Protein AF-A0A370QEM6-F1 (afdb_monomer)

Structure (mmCIF, N/CA/C/O backbone):
data_AF-A0A370QEM6-F1
#
_entry.id   AF-A0A370QEM6-F1
#
loop_
_atom_site.group_PDB
_atom_site.id
_atom_site.type_symbol
_atom_site.label_atom_id
_atom_site.label_alt_id
_atom_site.label_comp_id
_atom_site.label_asym_id
_atom_site.label_entity_id
_atom_site.label_seq_id
_atom_site.pdbx_PDB_ins_code
_atom_site.Cartn_x
_atom_site.Cartn_y
_atom_site.Cartn_z
_atom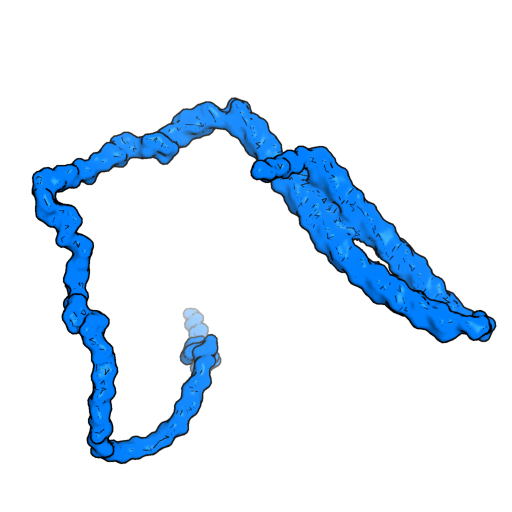_site.occupancy
_atom_site.B_iso_or_equiv
_atom_site.auth_seq_id
_atom_site.auth_comp_id
_atom_site.auth_asym_id
_atom_site.auth_atom_id
_atom_site.pdbx_PDB_model_num
ATOM 1 N N . MET A 1 1 ? 5.177 18.229 -15.744 1.00 33.09 1 MET A N 1
ATOM 2 C CA . MET A 1 1 ? 6.467 17.536 -15.571 1.00 33.09 1 MET A CA 1
ATOM 3 C C . MET A 1 1 ? 6.195 16.357 -14.658 1.00 33.09 1 MET A C 1
ATOM 5 O O . MET A 1 1 ? 5.841 16.593 -13.512 1.00 33.09 1 MET A O 1
ATOM 9 N N . SER A 1 2 ? 6.198 15.132 -15.191 1.00 48.06 2 SER A N 1
ATOM 10 C CA . SER A 1 2 ? 6.064 13.930 -14.361 1.00 48.06 2 SER A CA 1
ATOM 11 C C . SER A 1 2 ? 7.375 13.784 -13.601 1.00 48.06 2 SER A C 1
ATOM 13 O O . SER A 1 2 ? 8.426 13.720 -14.234 1.00 48.06 2 SER A O 1
ATOM 15 N N . VAL A 1 3 ? 7.341 13.846 -12.274 1.00 55.69 3 VAL A N 1
ATOM 16 C CA . VAL A 1 3 ? 8.526 13.551 -11.466 1.00 55.69 3 VAL A CA 1
ATOM 17 C C . VAL A 1 3 ? 8.754 12.050 -11.613 1.00 55.69 3 VAL A C 1
ATOM 19 O O . VAL A 1 3 ? 7.974 11.266 -11.075 1.00 55.69 3 VAL A O 1
ATOM 22 N N . MET A 1 4 ? 9.746 11.647 -12.411 1.00 64.19 4 MET A N 1
ATOM 23 C CA . MET A 1 4 ? 10.173 10.248 -12.458 1.00 64.19 4 MET A CA 1
ATOM 24 C C . MET A 1 4 ? 10.714 9.909 -11.074 1.00 64.19 4 MET A C 1
ATOM 26 O O . MET A 1 4 ? 11.704 10.479 -10.618 1.00 64.19 4 MET A O 1
ATOM 30 N N . THR A 1 5 ? 9.988 9.051 -10.369 1.00 81.25 5 THR A N 1
ATOM 31 C CA . THR A 1 5 ? 10.381 8.553 -9.056 1.00 81.25 5 THR A CA 1
ATOM 32 C C . THR A 1 5 ? 11.533 7.589 -9.273 1.00 81.25 5 THR A C 1
ATOM 34 O O . THR A 1 5 ? 11.423 6.660 -10.070 1.00 81.25 5 THR A O 1
ATOM 37 N N . SER A 1 6 ? 12.655 7.808 -8.587 1.00 91.50 6 SER A N 1
ATOM 38 C CA . SER A 1 6 ? 13.773 6.870 -8.697 1.00 91.50 6 SER A CA 1
ATOM 39 C C . SER A 1 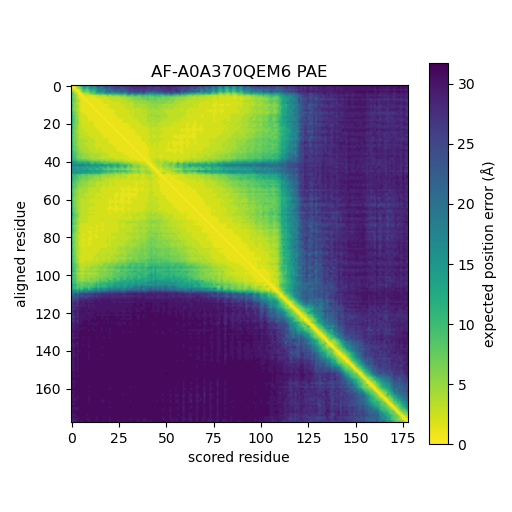6 ? 13.374 5.498 -8.128 1.00 91.50 6 SER A C 1
ATOM 41 O O . SER A 1 6 ? 12.585 5.444 -7.175 1.00 91.50 6 SER A O 1
ATOM 43 N N . PRO A 1 7 ? 13.945 4.384 -8.623 1.00 95.12 7 PRO A N 1
ATOM 44 C CA . PRO A 1 7 ? 13.673 3.056 -8.070 1.00 95.12 7 PRO A CA 1
ATOM 45 C C . PRO A 1 7 ? 13.912 2.966 -6.554 1.00 95.12 7 PRO A C 1
ATOM 47 O O . PRO A 1 7 ? 13.167 2.300 -5.836 1.00 95.12 7 PRO A O 1
ATOM 50 N N . ALA A 1 8 ? 14.931 3.672 -6.050 1.00 94.94 8 ALA A N 1
ATOM 51 C CA . ALA A 1 8 ? 15.256 3.718 -4.627 1.00 94.94 8 ALA A CA 1
ATOM 52 C C . ALA A 1 8 ? 14.179 4.442 -3.804 1.00 94.94 8 ALA A C 1
ATOM 54 O O . ALA A 1 8 ? 13.792 3.966 -2.737 1.00 94.94 8 ALA A O 1
ATOM 55 N N . GLU A 1 9 ? 13.668 5.565 -4.308 1.00 94.44 9 GLU A N 1
ATOM 56 C CA . GLU A 1 9 ? 12.595 6.316 -3.655 1.00 94.44 9 GLU A CA 1
ATOM 57 C C . GLU A 1 9 ? 11.285 5.520 -3.646 1.00 94.44 9 GLU A C 1
ATOM 59 O O . GLU A 1 9 ? 10.642 5.402 -2.602 1.00 94.44 9 GLU A O 1
ATOM 64 N N . ALA A 1 10 ? 10.927 4.899 -4.775 1.00 94.88 10 ALA A N 1
ATOM 65 C CA . ALA A 1 10 ? 9.754 4.033 -4.867 1.00 94.88 10 ALA A CA 1
ATOM 66 C C . ALA A 1 10 ? 9.844 2.851 -3.883 1.00 94.88 10 ALA A C 1
ATOM 68 O O . ALA A 1 10 ? 8.855 2.486 -3.242 1.00 94.88 10 ALA A O 1
ATOM 69 N N . LEU A 1 11 ? 11.038 2.267 -3.719 1.00 96.44 11 LEU A N 1
ATOM 70 C CA . LEU A 1 11 ? 11.262 1.164 -2.784 1.00 96.44 11 LEU A CA 1
ATOM 71 C C . LEU A 1 11 ? 11.063 1.596 -1.329 1.00 96.44 11 LEU A C 1
ATOM 73 O O . LEU A 1 11 ? 10.494 0.842 -0.537 1.00 96.44 11 LEU A O 1
ATOM 77 N N . GLU A 1 12 ? 11.510 2.797 -0.972 1.00 96.31 12 GLU A N 1
ATOM 78 C CA . GLU A 1 12 ? 11.333 3.331 0.377 1.00 96.31 12 GLU A CA 1
ATOM 79 C C . GLU A 1 12 ? 9.859 3.638 0.676 1.00 96.31 12 GLU A C 1
ATOM 81 O O . GLU A 1 12 ? 9.340 3.277 1.737 1.00 96.31 12 GLU A O 1
ATOM 86 N N . GLN A 1 13 ? 9.136 4.196 -0.299 1.00 94.38 13 GLN A N 1
ATOM 87 C CA . GLN A 1 13 ? 7.687 4.383 -0.199 1.00 94.38 13 GLN A CA 1
ATOM 88 C C . GLN A 1 13 ? 6.965 3.045 0.020 1.00 94.38 13 GLN A C 1
ATOM 90 O O . GLN A 1 13 ? 6.152 2.926 0.936 1.00 94.38 13 GLN A O 1
ATOM 95 N N . TYR A 1 14 ? 7.321 2.001 -0.732 1.00 96.50 14 TYR A N 1
ATOM 96 C CA . TYR A 1 14 ? 6.750 0.667 -0.538 1.00 96.50 14 TYR A CA 1
ATOM 97 C C . TYR A 1 14 ? 7.042 0.080 0.851 1.00 96.50 14 TYR A C 1
ATOM 99 O O . TYR A 1 14 ? 6.154 -0.498 1.489 1.00 96.50 14 TYR A O 1
ATOM 107 N N . ARG A 1 15 ? 8.274 0.234 1.349 1.00 96.44 15 ARG A N 1
ATOM 108 C CA . ARG A 1 15 ? 8.662 -0.241 2.687 1.00 96.44 15 ARG A CA 1
ATOM 109 C C . ARG A 1 15 ? 7.871 0.462 3.782 1.00 96.44 15 ARG A C 1
ATOM 111 O O . ARG A 1 15 ? 7.329 -0.217 4.651 1.00 96.44 15 ARG A O 1
ATOM 118 N N . SER A 1 16 ? 7.757 1.787 3.715 1.00 96.12 16 SER A N 1
ATOM 119 C CA . SER A 1 16 ? 6.999 2.567 4.698 1.00 96.12 16 SER A CA 1
ATOM 120 C C . SER A 1 16 ? 5.505 2.212 4.698 1.00 96.12 16 SER A C 1
ATOM 122 O O . SER A 1 16 ? 4.943 1.940 5.760 1.00 96.12 16 SER A O 1
ATOM 124 N N . ALA A 1 17 ? 4.873 2.096 3.524 1.00 95.56 17 ALA A N 1
ATOM 125 C CA . ALA A 1 17 ? 3.476 1.670 3.401 1.00 95.56 17 ALA A CA 1
ATOM 126 C C . ALA A 1 17 ? 3.254 0.253 3.962 1.00 95.56 17 ALA A C 1
ATOM 128 O O . ALA A 1 17 ? 2.296 0.003 4.701 1.00 95.56 17 ALA A O 1
ATOM 129 N N . SER A 1 18 ? 4.175 -0.670 3.668 1.00 95.25 18 SER A N 1
ATOM 130 C CA . SER A 1 18 ? 4.138 -2.042 4.188 1.00 95.25 18 SER A CA 1
ATOM 131 C C . SER A 1 18 ? 4.296 -2.093 5.708 1.00 95.25 18 SER A C 1
ATOM 133 O O . SER A 1 18 ? 3.601 -2.866 6.370 1.00 95.25 18 SER A O 1
ATOM 135 N N . GLN A 1 19 ? 5.179 -1.264 6.267 1.00 96.69 19 GLN A N 1
ATOM 136 C CA . GLN A 1 19 ? 5.399 -1.169 7.707 1.00 96.69 19 GLN A CA 1
ATOM 137 C C . GLN A 1 19 ? 4.149 -0.641 8.421 1.00 96.69 19 GLN A C 1
ATOM 139 O O . GLN A 1 19 ? 3.655 -1.287 9.344 1.00 96.69 19 GLN A O 1
ATOM 144 N N . ASN A 1 20 ? 3.562 0.449 7.920 1.00 96.19 20 ASN A N 1
ATOM 145 C CA . ASN A 1 20 ? 2.324 1.017 8.460 1.00 96.19 20 ASN A CA 1
ATOM 146 C C . ASN A 1 20 ? 1.187 -0.016 8.489 1.00 96.19 20 ASN A C 1
ATOM 148 O O . ASN A 1 20 ? 0.479 -0.154 9.486 1.00 96.19 20 ASN A O 1
ATOM 152 N N . TRP A 1 21 ? 1.030 -0.792 7.413 1.00 97.38 21 TRP A N 1
ATOM 153 C CA . TRP A 1 21 ? 0.030 -1.856 7.346 1.00 97.38 21 TRP A CA 1
ATOM 154 C C . TRP A 1 21 ? 0.248 -2.953 8.401 1.00 97.38 21 TRP A C 1
ATOM 156 O O . TRP A 1 21 ? -0.712 -3.427 9.017 1.00 97.38 21 TRP A O 1
ATOM 166 N N . GLN A 1 22 ? 1.502 -3.356 8.635 1.00 97.06 22 GLN A N 1
ATOM 167 C CA . GLN A 1 22 ? 1.834 -4.318 9.688 1.00 97.06 22 GLN A CA 1
ATOM 168 C C . GLN A 1 22 ? 1.543 -3.756 11.080 1.00 97.06 22 GLN A C 1
ATOM 170 O O . GLN A 1 22 ? 1.011 -4.474 11.928 1.00 97.06 22 GLN A O 1
ATOM 175 N N . ASP A 1 23 ? 1.855 -2.487 11.315 1.00 97.56 23 ASP A N 1
ATOM 176 C CA . ASP A 1 23 ? 1.663 -1.861 12.618 1.00 97.56 23 ASP A CA 1
ATOM 177 C C . ASP A 1 23 ? 0.178 -1.703 12.953 1.00 97.56 23 ASP A C 1
ATOM 179 O O . ASP A 1 23 ? -0.234 -2.083 14.050 1.00 97.56 23 ASP A O 1
ATOM 183 N N . PHE A 1 24 ? -0.669 -1.328 11.988 1.00 98.31 24 PHE A N 1
ATOM 184 C CA . PHE A 1 24 ? -2.121 -1.334 12.195 1.00 98.31 24 PHE A CA 1
ATOM 185 C C . PHE A 1 24 ? -2.684 -2.735 12.460 1.00 98.31 24 PHE A C 1
ATOM 187 O O . PHE A 1 24 ? -3.616 -2.891 13.253 1.00 98.31 24 PHE A O 1
ATOM 194 N N . ARG A 1 25 ? -2.122 -3.786 11.845 1.00 98.00 25 ARG A N 1
ATOM 195 C CA . ARG A 1 25 ? -2.521 -5.171 12.151 1.00 98.00 25 ARG A CA 1
ATOM 196 C C . ARG A 1 25 ? -2.180 -5.563 13.584 1.00 98.00 25 ARG A C 1
ATOM 198 O O . ARG A 1 25 ? -3.045 -6.128 14.256 1.00 98.00 25 ARG A O 1
ATOM 205 N N . LYS A 1 26 ? -0.970 -5.239 14.049 1.00 98.31 26 LYS A N 1
ATOM 206 C CA . LYS A 1 26 ? -0.547 -5.478 15.437 1.00 98.31 26 LYS A CA 1
ATOM 207 C C . LYS A 1 26 ? -1.425 -4.705 16.416 1.00 98.31 26 LYS A C 1
ATOM 209 O O . LYS A 1 26 ? -1.873 -5.266 17.414 1.00 98.31 26 LYS A O 1
ATOM 214 N N . GLU A 1 27 ? -1.717 -3.440 16.115 1.00 98.25 27 GLU A N 1
ATOM 215 C CA . GLU A 1 27 ? -2.589 -2.621 16.953 1.00 98.25 27 GLU A CA 1
ATOM 216 C C . GLU A 1 27 ? -3.991 -3.232 17.042 1.00 98.25 27 GLU A C 1
ATOM 218 O O . GLU A 1 27 ? -4.503 -3.431 18.139 1.00 98.25 27 GLU A O 1
ATOM 223 N N . ARG A 1 28 ? -4.575 -3.650 15.911 1.00 98.50 28 ARG A N 1
ATOM 224 C CA . ARG A 1 28 ? -5.883 -4.321 15.886 1.00 98.50 28 ARG A CA 1
ATOM 225 C C . ARG A 1 28 ? -5.900 -5.588 16.735 1.00 98.50 28 ARG A C 1
ATOM 227 O O . ARG A 1 28 ? -6.888 -5.849 17.417 1.00 98.50 28 ARG A O 1
ATOM 234 N N . GLU A 1 29 ? -4.846 -6.396 16.682 1.00 98.19 29 GLU A N 1
ATOM 235 C CA . GLU A 1 29 ? -4.732 -7.603 17.508 1.00 98.19 29 GLU A CA 1
ATOM 236 C C . GLU A 1 29 ? -4.676 -7.264 19.000 1.00 98.19 29 GLU A C 1
ATOM 238 O O . GLU A 1 29 ? -5.400 -7.881 19.784 1.00 98.19 29 GLU A O 1
ATOM 243 N N . SER A 1 30 ? -3.914 -6.233 19.373 1.00 98.31 30 SER A N 1
ATOM 244 C CA . SER A 1 30 ? -3.845 -5.714 20.743 1.00 98.31 30 SER A CA 1
ATOM 245 C C . SER A 1 30 ? -5.198 -5.177 21.227 1.00 98.31 30 SER A C 1
ATOM 247 O O . SER A 1 30 ? -5.706 -5.628 22.252 1.00 98.31 30 SER A O 1
ATOM 249 N N . THR A 1 31 ? -5.856 -4.297 20.463 1.00 98.31 31 THR A N 1
ATOM 250 C CA . THR A 1 31 ? -7.187 -3.757 20.799 1.00 98.31 31 THR A CA 1
ATOM 251 C C . THR A 1 31 ? -8.234 -4.868 20.904 1.00 98.31 31 THR A C 1
ATOM 253 O O . THR A 1 31 ? -9.095 -4.847 21.783 1.00 98.31 31 THR A O 1
ATOM 256 N N . ARG A 1 32 ? -8.156 -5.890 20.042 1.00 98.19 32 ARG A N 1
ATOM 257 C CA . ARG A 1 32 ? -9.064 -7.042 20.092 1.00 98.19 32 ARG A CA 1
ATOM 258 C C . ARG A 1 32 ? -8.824 -7.910 21.325 1.00 98.19 32 ARG A C 1
ATOM 260 O O . ARG A 1 32 ? -9.793 -8.442 21.866 1.00 98.19 32 ARG A O 1
ATOM 267 N N . ALA A 1 33 ? -7.572 -8.077 21.748 1.00 98.12 33 ALA A N 1
ATOM 268 C CA . ALA A 1 33 ? -7.240 -8.755 22.997 1.00 98.12 33 ALA A CA 1
ATOM 269 C C . ALA A 1 33 ? -7.785 -7.968 24.198 1.00 98.12 33 ALA A C 1
ATOM 271 O O . ALA A 1 33 ? -8.536 -8.532 24.983 1.00 98.12 33 ALA A O 1
ATOM 272 N N . GLN A 1 34 ? -7.555 -6.653 24.248 1.00 96.94 34 GLN A N 1
ATOM 273 C CA . GLN A 1 34 ? -8.086 -5.777 25.302 1.00 96.94 34 GLN A CA 1
ATOM 274 C C . GLN A 1 34 ? -9.612 -5.855 25.414 1.00 96.94 34 GLN A C 1
ATOM 276 O O . GLN A 1 34 ? -10.146 -5.996 26.511 1.00 96.94 34 GLN A O 1
ATOM 281 N N . LEU A 1 35 ? -10.327 -5.818 24.284 1.00 97.25 35 LEU A N 1
ATOM 282 C CA . LEU A 1 35 ? -11.781 -5.968 24.284 1.00 97.25 35 LEU A CA 1
ATOM 283 C C . LEU A 1 35 ? -12.204 -7.348 24.798 1.00 97.25 35 LEU A C 1
ATOM 285 O O . LEU A 1 35 ? -13.161 -7.451 25.559 1.00 97.25 35 LEU A O 1
ATOM 289 N N . ARG A 1 36 ? -11.506 -8.415 24.397 1.00 97.38 36 ARG A N 1
ATOM 290 C CA . ARG A 1 36 ? -11.795 -9.772 24.874 1.00 97.38 36 ARG A CA 1
ATOM 291 C C . ARG A 1 36 ? -11.607 -9.877 26.386 1.00 97.38 36 ARG A C 1
ATOM 293 O O . ARG A 1 36 ? -12.476 -10.431 27.051 1.00 97.38 36 ARG A O 1
ATOM 300 N N . ASP A 1 37 ? -10.517 -9.327 26.901 1.00 96.56 37 ASP A N 1
ATOM 301 C CA . ASP A 1 37 ? -10.179 -9.375 28.321 1.00 96.56 37 ASP A CA 1
ATOM 302 C C . ASP A 1 37 ? -11.179 -8.556 29.149 1.00 96.56 37 ASP A C 1
ATOM 304 O O . ASP A 1 37 ? -11.670 -9.040 30.167 1.00 96.56 37 ASP A O 1
ATOM 308 N N . LEU A 1 38 ? -11.576 -7.371 28.668 1.00 95.75 38 LEU A N 1
ATOM 309 C CA . LEU A 1 38 ? -12.604 -6.537 29.301 1.00 95.75 38 LEU A CA 1
ATOM 310 C C . LEU A 1 38 ? -13.980 -7.222 29.327 1.00 95.75 38 LEU A C 1
ATOM 312 O O . LEU A 1 38 ? -14.714 -7.104 30.302 1.00 95.75 38 LEU A O 1
ATOM 316 N N . LEU A 1 39 ? -14.345 -7.945 28.265 1.00 95.38 39 LEU A N 1
ATOM 317 C CA . LEU A 1 39 ? -15.600 -8.704 28.217 1.00 95.38 39 LEU A CA 1
ATOM 318 C C . LEU A 1 39 ? -15.572 -9.946 29.122 1.00 95.38 39 LEU A C 1
ATOM 320 O O . LEU A 1 39 ? -16.628 -10.387 29.574 1.00 95.38 39 LEU A O 1
ATOM 324 N N . ALA A 1 40 ? -14.389 -10.520 29.356 1.00 95.56 40 ALA A N 1
ATOM 325 C CA . ALA A 1 40 ? -14.195 -11.700 30.192 1.00 95.56 40 ALA A CA 1
ATOM 326 C C . ALA A 1 40 ? -13.980 -11.369 31.680 1.00 95.56 40 ALA A C 1
ATOM 328 O O . ALA A 1 40 ? -14.076 -12.271 32.515 1.00 95.56 40 ALA A O 1
ATOM 329 N N . SER A 1 41 ? -13.681 -10.112 32.031 1.00 93.88 41 SER A N 1
ATOM 330 C CA . SER A 1 41 ? -13.410 -9.723 33.414 1.00 93.88 41 SER A CA 1
ATOM 331 C C . SER A 1 41 ? -14.667 -9.826 34.287 1.00 93.88 41 SER A C 1
ATOM 333 O O . SER A 1 41 ? -15.760 -9.393 33.916 1.00 93.88 41 SER A O 1
ATOM 335 N N . ALA A 1 42 ? -14.511 -10.410 35.478 1.00 91.38 42 ALA A N 1
ATOM 336 C CA . ALA A 1 42 ? -15.586 -10.479 36.468 1.00 91.38 42 ALA A CA 1
ATOM 337 C C . ALA A 1 42 ? -15.861 -9.098 37.088 1.00 91.38 42 ALA A C 1
ATOM 339 O O . ALA A 1 42 ? -17.018 -8.710 37.258 1.00 91.38 42 ALA A O 1
ATOM 340 N N . ASP A 1 43 ? -14.795 -8.337 37.349 1.00 91.38 43 ASP A N 1
ATOM 341 C CA . ASP A 1 43 ? -14.872 -6.963 37.831 1.00 91.38 43 ASP A CA 1
ATOM 342 C C . ASP A 1 43 ? -14.942 -5.996 36.652 1.00 91.38 43 ASP A C 1
ATOM 344 O O . ASP A 1 43 ? -14.039 -5.931 35.810 1.00 91.38 43 ASP A O 1
ATOM 348 N N . LYS A 1 44 ? -16.042 -5.243 36.586 1.00 91.50 44 LYS A N 1
ATOM 349 C CA . LYS A 1 44 ? -16.282 -4.263 35.529 1.00 91.50 44 LYS A CA 1
ATOM 350 C C . LYS A 1 44 ? -15.917 -2.863 36.022 1.00 91.50 44 LYS A C 1
ATOM 352 O O . LYS A 1 44 ? -16.388 -2.458 37.087 1.00 91.50 44 LYS A O 1
ATOM 357 N N . PRO A 1 45 ? -15.112 -2.102 35.263 1.00 91.62 45 PRO A N 1
ATOM 358 C CA . PRO A 1 45 ? -14.797 -0.725 35.612 1.00 91.62 45 PRO A CA 1
ATOM 359 C C . PRO A 1 45 ? -16.056 0.153 35.609 1.00 91.62 45 PRO A C 1
ATOM 361 O O . PRO A 1 45 ? -17.061 -0.155 34.970 1.00 91.62 45 PRO A O 1
ATOM 364 N N . LYS A 1 46 ? -15.987 1.292 36.308 1.00 91.38 46 LYS A N 1
ATOM 365 C CA . LYS A 1 46 ? -17.116 2.226 36.467 1.00 91.38 46 LYS A CA 1
ATOM 366 C C . LYS A 1 46 ? -17.666 2.746 35.129 1.00 91.38 46 LYS A C 1
ATOM 368 O O . LYS A 1 46 ? -18.866 2.964 35.020 1.00 91.38 46 LYS A O 1
ATOM 373 N N . ASP A 1 47 ? -16.796 2.900 34.131 1.00 93.94 47 ASP A N 1
ATOM 374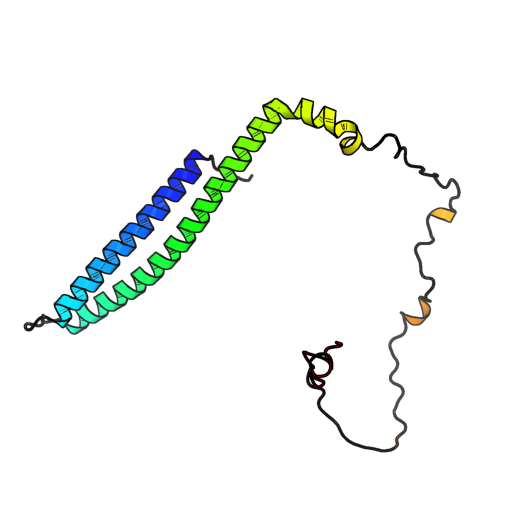 C CA . ASP A 1 47 ? -17.147 3.277 32.755 1.00 93.94 47 ASP A CA 1
ATOM 375 C C . ASP A 1 47 ? -16.973 2.105 31.773 1.00 93.94 47 ASP A C 1
ATOM 377 O O . ASP A 1 47 ? -16.425 2.224 30.680 1.00 93.94 47 ASP A O 1
ATOM 381 N N . TYR A 1 48 ? -17.399 0.914 32.190 1.00 94.69 48 TYR A N 1
ATOM 382 C CA . TYR A 1 48 ? -17.396 -0.272 31.339 1.00 94.69 48 TYR A CA 1
ATOM 383 C C . TYR A 1 48 ? -18.077 -0.077 29.968 1.00 94.69 48 TYR A C 1
ATOM 385 O O . TYR A 1 48 ? -17.456 -0.441 28.968 1.00 94.69 48 TYR A O 1
ATOM 393 N N . PRO A 1 49 ? -19.310 0.469 29.861 1.00 94.69 49 PRO A N 1
ATOM 394 C CA . PRO A 1 49 ? -19.963 0.591 28.558 1.00 94.69 49 PRO A CA 1
ATOM 395 C C . PRO A 1 49 ? -19.196 1.530 27.618 1.00 94.69 49 PRO A C 1
ATOM 397 O O . PRO A 1 49 ? -18.955 1.154 26.474 1.00 94.69 49 PRO A O 1
ATOM 400 N N . GLY A 1 50 ? -18.718 2.679 28.114 1.00 96.69 50 GLY A N 1
ATOM 401 C CA . GLY A 1 50 ? -17.932 3.619 27.315 1.00 96.69 50 GLY A CA 1
ATOM 402 C C . GLY A 1 50 ? -16.625 3.011 26.804 1.00 96.69 50 GLY A C 1
ATOM 403 O O . GLY A 1 50 ? -16.277 3.178 25.637 1.00 96.69 50 GLY A O 1
ATOM 404 N N . GLN A 1 51 ? -15.929 2.228 27.635 1.00 95.44 51 GLN A N 1
ATOM 405 C CA . GLN A 1 51 ? -14.705 1.533 27.221 1.00 95.44 51 GLN A CA 1
ATOM 406 C C . GLN A 1 51 ? -14.964 0.465 26.155 1.00 95.44 51 GLN A C 1
ATOM 408 O O . GLN A 1 51 ? -14.189 0.341 25.206 1.00 95.44 51 GLN A O 1
ATOM 413 N N . VAL A 1 52 ? -16.050 -0.302 26.287 1.00 96.81 52 VAL A N 1
ATOM 414 C CA . VAL A 1 52 ? -16.420 -1.320 25.294 1.00 96.81 52 VAL A CA 1
ATOM 415 C C . VAL A 1 52 ? -16.757 -0.672 23.953 1.00 96.81 52 VAL A C 1
ATOM 417 O O . VAL A 1 52 ? -16.295 -1.158 22.917 1.00 96.81 52 VAL A O 1
ATOM 420 N N . ASP A 1 53 ? -17.530 0.412 23.961 1.00 97.75 53 ASP A N 1
ATOM 421 C CA . ASP A 1 53 ? -17.911 1.116 22.737 1.00 97.75 53 ASP A CA 1
ATOM 422 C C . ASP A 1 53 ? -16.690 1.761 22.072 1.00 97.75 53 ASP A C 1
ATOM 424 O O . ASP A 1 53 ? -16.454 1.528 20.887 1.00 97.75 53 ASP A O 1
ATOM 428 N N . MET A 1 54 ? -15.823 2.424 22.844 1.00 97.50 54 MET A N 1
ATOM 429 C CA . MET A 1 54 ? -14.576 3.003 22.332 1.00 97.50 54 MET A CA 1
ATOM 430 C C . MET A 1 54 ? -13.668 1.949 21.682 1.00 97.50 54 MET A C 1
ATOM 432 O O . MET A 1 54 ? -13.166 2.155 20.576 1.00 97.50 54 MET A O 1
ATOM 436 N N . LEU A 1 55 ? -13.484 0.786 22.318 1.00 97.94 55 LEU A N 1
ATOM 437 C CA . LEU A 1 55 ? -12.667 -0.295 21.753 1.00 97.94 55 LEU A CA 1
ATOM 438 C C . LEU A 1 55 ? -13.272 -0.863 20.460 1.00 97.94 55 LEU A C 1
ATOM 440 O O . LEU A 1 55 ? -12.536 -1.191 19.527 1.00 97.94 55 LEU A O 1
ATOM 444 N N . ARG A 1 56 ? -14.603 -0.971 20.373 1.00 98.12 56 ARG A N 1
ATOM 445 C CA . ARG A 1 56 ? -15.298 -1.415 19.153 1.00 98.12 56 ARG A CA 1
ATOM 446 C C . ARG A 1 56 ? -15.158 -0.404 18.022 1.00 98.12 5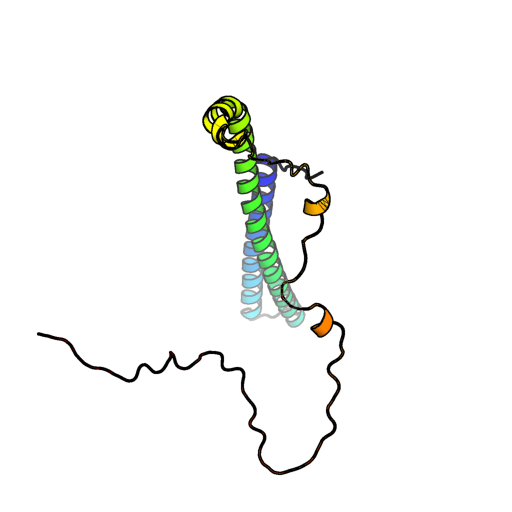6 ARG A C 1
ATOM 448 O O . ARG A 1 56 ? -14.853 -0.799 16.897 1.00 98.12 56 ARG A O 1
ATOM 455 N N . GLU A 1 57 ? -15.330 0.879 18.316 1.00 98.38 57 GLU A N 1
ATOM 456 C CA . GLU A 1 57 ? -15.120 1.957 17.350 1.00 98.38 57 GLU A CA 1
ATOM 457 C C . GLU A 1 57 ? -13.669 1.984 16.865 1.00 98.38 57 GLU A C 1
ATOM 459 O O . GLU A 1 57 ? -13.417 2.034 15.660 1.00 98.38 57 GLU A O 1
ATOM 464 N N . ARG A 1 58 ? -12.698 1.848 17.779 1.00 98.12 58 ARG A N 1
ATOM 465 C CA . ARG A 1 58 ? -11.278 1.769 17.420 1.00 98.12 58 ARG A CA 1
ATOM 466 C C . ARG A 1 58 ? -10.993 0.589 16.495 1.00 98.12 58 ARG A C 1
ATOM 468 O O . ARG A 1 58 ? -10.261 0.759 15.524 1.00 98.12 58 ARG A O 1
ATOM 475 N N . LEU A 1 59 ? -11.584 -0.582 16.745 1.00 98.50 59 LEU A N 1
ATOM 476 C CA . LEU A 1 59 ? -11.448 -1.742 15.857 1.00 98.50 59 LEU A CA 1
ATOM 477 C C . LEU A 1 59 ? -12.005 -1.473 14.454 1.00 98.50 59 LEU A C 1
ATOM 479 O O . LEU A 1 59 ? -11.350 -1.838 13.479 1.00 98.50 59 LEU A O 1
ATOM 483 N N . ALA A 1 60 ? -13.161 -0.811 14.344 1.00 98.19 60 ALA A N 1
ATOM 484 C CA . ALA A 1 60 ? -13.740 -0.442 13.052 1.00 98.19 60 ALA A CA 1
ATOM 485 C C . ALA A 1 60 ? -12.840 0.546 12.285 1.00 98.19 60 ALA A C 1
ATOM 487 O O . ALA A 1 60 ? -12.602 0.379 11.087 1.00 98.19 60 ALA A O 1
ATOM 488 N N . VAL A 1 61 ? -12.274 1.538 12.982 1.00 98.44 61 VAL A N 1
ATOM 489 C CA . VAL A 1 61 ? -11.305 2.480 12.398 1.00 98.44 61 VAL A CA 1
ATOM 490 C C . VAL A 1 61 ? -10.047 1.751 11.929 1.00 98.44 61 VAL A C 1
ATOM 492 O O . VAL A 1 61 ? -9.604 1.971 10.803 1.00 98.44 61 VAL A O 1
ATOM 495 N N . LEU A 1 62 ? -9.489 0.858 12.748 1.00 98.44 62 LEU A N 1
ATOM 496 C CA . LEU A 1 62 ? -8.299 0.084 12.392 1.00 98.44 62 LEU A CA 1
ATOM 497 C C . LEU A 1 62 ? -8.549 -0.825 11.187 1.00 98.44 62 LEU A C 1
ATOM 499 O O . LEU A 1 62 ? -7.686 -0.953 10.324 1.00 98.44 62 LEU A O 1
ATOM 503 N N . GLU A 1 63 ? -9.728 -1.434 11.081 1.00 98.19 63 GLU A N 1
ATOM 504 C CA . GLU A 1 63 ? -10.099 -2.226 9.908 1.00 98.19 63 GLU A CA 1
ATOM 505 C C . GLU A 1 63 ? -10.126 -1.379 8.630 1.00 98.19 63 GLU A C 1
ATOM 507 O O . GLU A 1 63 ? -9.572 -1.782 7.602 1.00 98.19 63 GLU A O 1
ATOM 512 N N . TRP A 1 64 ? -10.693 -0.174 8.699 1.00 98.00 64 TRP A N 1
ATOM 513 C CA . TRP A 1 64 ? -10.643 0.776 7.592 1.00 98.00 64 TRP A CA 1
ATOM 514 C C . TRP A 1 64 ? -9.201 1.197 7.254 1.00 98.00 64 TRP A C 1
ATOM 516 O O . TRP A 1 64 ? -8.808 1.136 6.089 1.00 98.00 64 TRP A O 1
ATOM 526 N N . GLN A 1 65 ? -8.378 1.541 8.250 1.00 98.06 65 GLN A N 1
ATOM 527 C CA . GLN A 1 65 ? -6.975 1.931 8.045 1.00 98.06 65 GLN A CA 1
ATOM 528 C C . GLN A 1 65 ? -6.137 0.806 7.423 1.00 98.06 65 GLN A C 1
ATOM 530 O O . GLN A 1 65 ? -5.333 1.063 6.524 1.00 98.06 65 GLN A O 1
ATOM 535 N N . ILE A 1 66 ? -6.349 -0.445 7.842 1.00 98.00 66 ILE A N 1
ATOM 536 C CA . ILE A 1 66 ? -5.701 -1.625 7.253 1.00 98.00 66 ILE A CA 1
ATOM 537 C C . ILE A 1 66 ? -6.098 -1.779 5.784 1.00 98.00 66 ILE A C 1
ATOM 539 O O . ILE A 1 66 ? -5.241 -2.074 4.955 1.00 98.00 66 ILE A O 1
ATOM 543 N N . ASN A 1 67 ? -7.370 -1.570 5.436 1.00 97.12 67 ASN A N 1
ATOM 544 C CA . ASN A 1 67 ? -7.812 -1.633 4.042 1.00 97.12 67 ASN A CA 1
ATOM 545 C C . ASN A 1 67 ? -7.197 -0.510 3.193 1.00 97.12 67 ASN A C 1
ATOM 547 O O . ASN A 1 67 ? -6.730 -0.765 2.082 1.00 97.12 67 ASN A O 1
ATOM 551 N N . CYS A 1 68 ? -7.140 0.715 3.719 1.00 95.56 68 CYS A N 1
ATOM 552 C CA . CYS A 1 68 ? -6.502 1.845 3.041 1.00 95.56 68 CYS A CA 1
ATOM 553 C C . CYS A 1 68 ? -5.006 1.599 2.807 1.00 95.56 68 CYS A C 1
ATOM 555 O O . CYS A 1 68 ? -4.530 1.730 1.683 1.00 95.56 68 CYS A O 1
ATOM 557 N N . THR A 1 69 ? -4.277 1.178 3.840 1.00 96.31 69 THR A N 1
ATOM 558 C CA . THR A 1 69 ? -2.835 0.899 3.735 1.00 96.31 69 THR A CA 1
ATOM 559 C C . THR A 1 69 ? -2.520 -0.348 2.913 1.00 96.31 69 THR A C 1
ATOM 561 O O . THR A 1 69 ? -1.492 -0.382 2.250 1.00 96.31 69 THR A O 1
ATOM 564 N N . ALA A 1 70 ? -3.408 -1.346 2.871 1.00 95.44 70 ALA A N 1
ATOM 565 C CA . ALA A 1 70 ? -3.268 -2.483 1.958 1.00 95.44 70 ALA A CA 1
ATOM 566 C C . ALA A 1 70 ? -3.378 -2.055 0.490 1.00 95.44 70 ALA A C 1
ATOM 568 O O . ALA A 1 70 ? -2.666 -2.559 -0.374 1.00 95.44 70 ALA A O 1
ATOM 569 N N . ARG A 1 71 ? -4.284 -1.119 0.188 1.00 95.75 71 ARG A N 1
ATOM 570 C CA . ARG A 1 71 ? -4.382 -0.550 -1.157 1.00 95.75 71 ARG A CA 1
ATOM 571 C C . ARG A 1 71 ? -3.130 0.254 -1.504 1.00 95.75 71 ARG A C 1
ATOM 573 O O . ARG A 1 71 ? -2.634 0.145 -2.622 1.00 95.75 71 ARG A O 1
ATOM 580 N N . ASP A 1 72 ? -2.637 1.036 -0.553 1.00 94.19 72 ASP A N 1
ATOM 581 C CA . ASP A 1 72 ? -1.439 1.855 -0.720 1.00 94.19 72 ASP A CA 1
ATOM 582 C C . ASP A 1 72 ? -0.167 1.008 -0.911 1.00 94.19 72 ASP A C 1
ATOM 584 O O . ASP A 1 72 ? 0.653 1.294 -1.782 1.00 94.19 72 ASP A O 1
ATOM 588 N N . SER A 1 73 ? -0.031 -0.111 -0.192 1.00 93.12 73 SER A N 1
ATOM 589 C CA . SER A 1 73 ? 1.101 -1.030 -0.363 1.00 93.12 73 SER A CA 1
ATOM 590 C C . SER A 1 73 ? 1.114 -1.702 -1.740 1.00 93.12 73 SER A C 1
ATOM 592 O O . SER A 1 73 ? 2.172 -1.821 -2.354 1.00 93.12 73 SER A O 1
ATOM 594 N N . LEU A 1 74 ? -0.050 -2.075 -2.283 1.00 94.88 74 LEU A N 1
ATOM 595 C CA . LEU A 1 74 ? -0.153 -2.594 -3.654 1.00 94.88 74 LEU A CA 1
ATOM 596 C C . LEU A 1 74 ? 0.192 -1.529 -4.702 1.00 94.88 74 LEU A C 1
ATOM 598 O O . LEU A 1 74 ? 0.849 -1.827 -5.701 1.00 94.88 74 LEU A O 1
ATOM 602 N N . TYR A 1 75 ? -0.247 -0.289 -4.481 1.00 95.00 75 TYR A N 1
ATOM 603 C CA . TYR A 1 75 ? 0.059 0.828 -5.369 1.00 95.00 75 TYR A CA 1
ATOM 604 C C . TYR A 1 75 ? 1.563 1.128 -5.393 1.00 95.00 75 TYR A C 1
ATOM 606 O O . TYR A 1 75 ? 2.177 1.151 -6.458 1.00 95.00 75 TYR A O 1
ATOM 614 N N . THR A 1 76 ? 2.178 1.272 -4.222 1.00 94.69 76 THR A N 1
ATOM 615 C CA . THR A 1 76 ? 3.620 1.525 -4.092 1.00 94.69 76 THR A CA 1
ATOM 616 C C . THR A 1 76 ? 4.465 0.357 -4.599 1.00 94.69 76 THR A C 1
ATOM 618 O O . THR A 1 76 ? 5.490 0.581 -5.236 1.00 94.69 76 THR A O 1
ATOM 621 N N . GLN A 1 77 ? 4.014 -0.891 -4.439 1.00 96.06 77 GLN A N 1
ATOM 622 C CA . GLN A 1 77 ? 4.667 -2.045 -5.062 1.00 96.06 77 GLN A CA 1
ATOM 623 C C . GLN A 1 77 ? 4.695 -1.925 -6.591 1.00 96.06 77 GLN A C 1
ATOM 625 O O . GLN A 1 77 ? 5.709 -2.228 -7.222 1.00 96.06 77 GLN A O 1
ATOM 630 N N . ARG A 1 78 ? 3.583 -1.494 -7.200 1.00 96.12 78 ARG A N 1
ATOM 631 C CA . ARG A 1 78 ? 3.515 -1.306 -8.650 1.00 96.12 78 ARG A CA 1
ATOM 632 C C . ARG A 1 78 ? 4.462 -0.202 -9.113 1.00 96.12 78 ARG A C 1
ATOM 634 O O . ARG A 1 78 ? 5.166 -0.410 -10.095 1.00 96.12 78 ARG A O 1
ATOM 641 N N . LEU A 1 79 ? 4.533 0.902 -8.369 1.00 93.62 79 LEU A N 1
ATOM 642 C CA . LEU A 1 79 ? 5.467 1.992 -8.653 1.00 93.62 79 LEU A CA 1
ATOM 643 C C . LEU A 1 79 ? 6.925 1.523 -8.676 1.00 93.62 79 LEU A C 1
ATOM 645 O O . LEU A 1 79 ? 7.665 1.923 -9.566 1.00 93.62 79 LEU A O 1
ATOM 649 N N . VAL A 1 80 ? 7.334 0.641 -7.757 1.00 96.56 80 VAL A N 1
ATOM 650 C CA . VAL A 1 80 ? 8.695 0.069 -7.765 1.00 96.56 80 VAL A CA 1
ATOM 651 C C . VAL A 1 80 ? 8.971 -0.684 -9.063 1.00 96.56 80 VAL A C 1
ATOM 653 O O . VAL A 1 80 ? 10.035 -0.525 -9.654 1.00 96.56 80 VAL A O 1
ATOM 656 N N . LEU A 1 81 ? 8.022 -1.511 -9.510 1.00 96.19 81 LEU A N 1
ATOM 657 C CA . LEU A 1 81 ? 8.182 -2.279 -10.744 1.00 96.19 81 LEU A CA 1
ATOM 658 C C . LEU A 1 81 ? 8.282 -1.362 -11.961 1.00 96.19 81 LEU A C 1
ATOM 660 O O . LEU A 1 81 ? 9.168 -1.561 -12.785 1.00 96.19 81 LEU A O 1
ATOM 664 N N . ASP A 1 82 ? 7.401 -0.368 -12.053 1.00 95.56 82 ASP A N 1
ATOM 665 C CA . ASP A 1 82 ? 7.391 0.571 -13.173 1.00 95.56 82 ASP A CA 1
ATOM 666 C C . ASP A 1 82 ? 8.689 1.400 -13.200 1.00 95.56 82 ASP A C 1
ATOM 668 O O . ASP A 1 82 ? 9.353 1.441 -14.232 1.00 95.56 82 ASP A O 1
ATOM 672 N N . ALA A 1 83 ? 9.136 1.926 -12.053 1.00 94.88 83 ALA A N 1
ATOM 673 C CA . ALA A 1 83 ? 10.389 2.678 -11.950 1.00 94.88 83 ALA A CA 1
ATOM 674 C C . ALA A 1 83 ? 11.619 1.835 -12.333 1.00 94.88 83 ALA A C 1
ATOM 676 O O . ALA A 1 83 ? 12.475 2.296 -13.083 1.00 94.88 83 ALA A O 1
ATOM 677 N N . CYS A 1 84 ? 11.707 0.584 -11.865 1.00 95.88 84 CYS A N 1
ATOM 678 C CA . CYS A 1 84 ? 12.806 -0.317 -12.231 1.00 95.88 84 CYS A CA 1
ATOM 679 C C . CYS A 1 84 ? 12.811 -0.660 -13.726 1.00 95.88 84 CYS A C 1
ATOM 681 O O . CYS A 1 84 ? 13.879 -0.790 -14.322 1.00 95.88 84 CYS A O 1
ATOM 683 N N . VAL A 1 85 ? 11.635 -0.864 -14.327 1.00 96.31 85 VAL A N 1
ATOM 684 C CA . VAL A 1 85 ? 11.523 -1.192 -15.754 1.00 96.31 85 VAL A CA 1
ATOM 685 C C . VAL A 1 85 ? 11.902 0.010 -16.609 1.00 96.31 85 VAL A C 1
ATOM 687 O O . VAL A 1 85 ? 12.651 -0.161 -17.566 1.00 96.31 85 VAL A O 1
ATOM 690 N N . GLU A 1 86 ? 11.427 1.207 -16.269 1.00 94.75 86 GLU A N 1
ATOM 691 C CA . GLU A 1 86 ? 11.781 2.437 -16.982 1.00 94.75 86 GLU A CA 1
ATOM 692 C C . GLU A 1 86 ? 13.288 2.713 -16.911 1.00 94.75 86 GLU A C 1
ATOM 694 O O . GLU A 1 86 ? 13.912 2.879 -17.957 1.00 94.75 86 GLU A O 1
ATOM 699 N N . ASP A 1 87 ? 13.888 2.640 -15.718 1.00 94.75 87 ASP A N 1
ATOM 700 C CA . ASP A 1 87 ? 15.330 2.840 -15.509 1.00 94.75 87 ASP A CA 1
ATOM 701 C C . ASP A 1 87 ? 16.176 1.813 -16.290 1.00 94.75 87 ASP A C 1
ATOM 703 O O . ASP A 1 87 ? 17.118 2.160 -17.007 1.00 94.75 87 ASP A O 1
ATOM 707 N N . ALA A 1 88 ? 15.790 0.532 -16.247 1.00 95.81 88 ALA A N 1
ATOM 708 C CA . ALA A 1 88 ? 16.486 -0.522 -16.982 1.00 95.81 88 ALA A CA 1
ATOM 709 C C . ALA A 1 88 ? 16.338 -0.382 -18.506 1.00 95.81 88 ALA A C 1
ATOM 711 O O . ALA A 1 88 ? 17.293 -0.637 -19.246 1.00 95.81 88 ALA A O 1
ATOM 712 N N . LEU A 1 89 ? 15.156 0.009 -18.994 1.00 96.25 89 LEU A N 1
ATOM 713 C CA . LEU A 1 89 ? 14.923 0.257 -20.416 1.00 96.25 89 LEU A CA 1
ATOM 714 C C . LEU A 1 89 ? 15.705 1.476 -20.901 1.00 96.25 89 LEU A C 1
ATOM 716 O O . LEU A 1 89 ? 16.271 1.428 -21.992 1.00 96.25 89 LEU A O 1
ATOM 720 N N . GLU A 1 90 ? 15.781 2.535 -20.101 1.00 95.00 90 GLU A N 1
ATOM 721 C CA . GLU A 1 90 ? 16.575 3.720 -20.413 1.00 95.00 90 GLU A CA 1
ATOM 722 C C . GLU A 1 90 ? 18.065 3.371 -20.505 1.00 95.00 90 GLU A C 1
ATOM 724 O O . GLU A 1 90 ? 18.716 3.683 -21.509 1.00 95.00 90 GLU A O 1
ATOM 729 N N . ALA A 1 91 ? 18.594 2.620 -19.536 1.00 95.94 91 ALA A N 1
ATOM 730 C CA . ALA A 1 91 ? 19.966 2.121 -19.575 1.00 95.94 91 ALA A CA 1
ATOM 731 C C . ALA A 1 91 ? 20.216 1.215 -20.797 1.00 95.94 91 ALA A C 1
ATOM 733 O O . ALA A 1 91 ? 21.218 1.365 -21.505 1.00 95.94 91 ALA A O 1
ATOM 734 N N . PHE A 1 92 ? 19.285 0.303 -21.095 1.00 97.56 92 PHE A N 1
ATOM 735 C CA . PHE A 1 92 ? 19.384 -0.601 -22.239 1.00 97.56 92 PHE A CA 1
ATOM 736 C C . PHE A 1 92 ? 19.384 0.150 -23.572 1.00 97.56 92 PHE A C 1
ATOM 738 O O . PHE A 1 92 ? 20.229 -0.126 -24.426 1.00 97.56 92 PHE A O 1
ATOM 745 N N . MET A 1 93 ? 18.460 1.096 -23.757 1.00 96.19 93 MET A N 1
ATOM 746 C CA . MET A 1 93 ? 18.350 1.897 -24.976 1.00 96.19 93 MET A CA 1
ATOM 747 C C . MET A 1 93 ? 19.523 2.862 -25.127 1.00 96.19 93 MET A C 1
ATOM 749 O O . MET A 1 93 ? 19.960 3.111 -26.247 1.00 96.19 93 MET A O 1
ATOM 753 N N . THR A 1 94 ? 20.101 3.340 -24.029 1.00 96.69 94 THR A N 1
ATOM 754 C CA . THR A 1 94 ? 21.327 4.145 -24.077 1.00 96.69 94 THR A CA 1
ATOM 755 C C . THR A 1 94 ? 22.515 3.321 -24.581 1.00 96.69 94 THR A C 1
ATOM 757 O O . THR A 1 94 ? 23.282 3.792 -25.418 1.00 96.69 94 THR A O 1
ATOM 760 N N . ALA A 1 95 ? 22.647 2.067 -24.137 1.00 97.19 95 ALA A N 1
ATOM 761 C CA . ALA A 1 95 ? 23.753 1.193 -24.534 1.00 97.19 95 ALA A CA 1
ATOM 762 C C . ALA A 1 95 ? 23.572 0.549 -25.923 1.00 97.19 95 ALA A C 1
ATOM 764 O O . ALA A 1 95 ? 24.529 0.429 -26.685 1.00 97.19 95 ALA A O 1
ATOM 765 N N . ASN A 1 96 ? 22.351 0.123 -26.260 1.00 96.88 96 ASN A N 1
ATOM 766 C CA . ASN A 1 96 ? 22.064 -0.714 -27.433 1.00 96.88 96 ASN A CA 1
ATOM 767 C C . ASN A 1 96 ? 21.149 -0.040 -28.461 1.00 96.88 96 ASN A C 1
ATOM 769 O O . ASN A 1 96 ? 20.944 -0.582 -29.549 1.00 96.88 96 ASN A O 1
ATOM 773 N N . GLY A 1 97 ? 20.600 1.134 -28.147 1.00 95.00 97 GLY A N 1
ATOM 774 C CA . GLY A 1 97 ? 19.641 1.845 -28.992 1.00 95.00 97 GLY A CA 1
ATOM 775 C C . GLY A 1 97 ? 20.128 2.075 -30.420 1.00 95.00 97 GLY A C 1
ATOM 776 O O . GLY A 1 97 ? 19.371 1.768 -31.337 1.00 95.00 97 GLY A O 1
ATOM 777 N N . PRO A 1 98 ? 21.376 2.525 -30.661 1.00 94.12 98 PRO A N 1
ATOM 778 C CA . PRO A 1 98 ? 21.880 2.714 -32.021 1.00 94.12 98 PRO A CA 1
ATOM 779 C C . PRO A 1 98 ? 21.938 1.414 -32.835 1.00 94.12 98 PRO A C 1
ATOM 781 O O . PRO A 1 98 ? 21.544 1.394 -34.000 1.00 94.12 98 PRO A O 1
ATOM 784 N N . ALA A 1 99 ? 22.385 0.313 -32.222 1.00 95.25 99 ALA A N 1
ATOM 785 C CA . ALA A 1 99 ? 22.457 -0.991 -32.882 1.00 95.25 99 ALA A CA 1
ATOM 786 C C . ALA A 1 99 ? 21.054 -1.546 -33.181 1.00 95.25 99 ALA A C 1
ATOM 788 O O . ALA A 1 99 ? 20.797 -2.022 -34.289 1.00 95.25 99 ALA A O 1
ATOM 789 N N . LEU A 1 100 ? 20.129 -1.421 -32.224 1.00 93.88 100 LEU A N 1
ATOM 790 C CA . LEU A 1 100 ? 18.731 -1.815 -32.387 1.00 93.88 100 LEU A CA 1
ATOM 791 C C . LEU A 1 100 ? 18.028 -0.976 -33.467 1.00 93.88 100 LEU A C 1
ATOM 793 O O . LEU A 1 100 ? 17.344 -1.528 -34.327 1.00 93.88 100 LEU A O 1
ATOM 797 N N . ALA A 1 101 ? 18.234 0.343 -33.465 1.00 91.88 101 ALA A N 1
ATOM 798 C CA . ALA A 1 101 ? 17.696 1.254 -34.470 1.00 91.88 101 ALA A CA 1
ATOM 799 C C . ALA A 1 101 ? 18.259 0.959 -35.866 1.00 91.88 101 ALA A C 1
ATOM 801 O O . ALA A 1 101 ? 17.517 1.016 -36.842 1.00 91.88 101 ALA A O 1
ATOM 802 N N . GLY A 1 102 ? 19.539 0.585 -35.967 1.00 91.69 102 GLY A N 1
ATOM 803 C CA . GLY A 1 102 ? 20.153 0.134 -37.215 1.00 91.69 102 GLY A CA 1
ATOM 804 C C . GLY A 1 102 ? 19.536 -1.164 -37.741 1.00 91.69 102 GLY A C 1
ATOM 805 O O . GLY A 1 102 ? 19.161 -1.235 -38.910 1.00 91.69 102 GLY A O 1
ATOM 806 N N . ALA A 1 103 ? 19.362 -2.169 -36.878 1.00 92.62 103 ALA A N 1
ATOM 807 C CA . ALA A 1 103 ? 18.747 -3.447 -37.249 1.00 92.62 103 ALA A CA 1
ATOM 808 C C . ALA A 1 103 ? 17.279 -3.290 -37.683 1.00 92.62 103 ALA A C 1
ATOM 810 O O . ALA A 1 103 ? 16.829 -3.938 -38.627 1.00 92.62 103 ALA A O 1
ATOM 811 N N . LEU A 1 104 ? 16.540 -2.399 -37.018 1.00 90.56 104 LEU A N 1
ATOM 812 C CA . LEU A 1 104 ? 15.137 -2.112 -37.314 1.00 90.56 104 LEU A CA 1
ATOM 813 C C . LEU A 1 104 ? 14.946 -0.978 -38.334 1.00 90.56 104 LEU A C 1
ATOM 815 O O . LEU A 1 104 ? 13.805 -0.653 -38.664 1.00 90.56 104 LEU A O 1
ATOM 819 N N . ALA A 1 105 ? 16.020 -0.396 -38.876 1.00 88.31 105 ALA A N 1
ATOM 820 C CA . ALA A 1 105 ? 15.962 0.748 -39.786 1.00 88.31 105 ALA A CA 1
ATOM 821 C C . ALA A 1 105 ? 15.018 0.551 -40.991 1.00 88.31 105 ALA A C 1
ATOM 823 O O . ALA A 1 105 ? 14.274 1.486 -41.288 1.00 88.31 105 ALA A O 1
ATOM 824 N N . PRO A 1 106 ? 14.952 -0.624 -41.659 1.00 86.00 106 PRO A N 1
ATOM 825 C CA . PRO A 1 106 ? 14.004 -0.843 -42.757 1.00 86.00 106 PRO A CA 1
ATOM 826 C C . PRO A 1 106 ? 12.532 -0.739 -42.337 1.00 86.00 106 PRO A C 1
ATOM 828 O O . PRO A 1 106 ? 11.682 -0.394 -43.154 1.00 86.00 106 PRO A O 1
ATOM 831 N N . CYS A 1 107 ? 12.222 -1.036 -41.075 1.00 82.12 107 CYS A N 1
ATOM 832 C CA . CYS A 1 107 ? 10.872 -0.950 -40.524 1.00 82.12 107 CYS A CA 1
ATOM 833 C C . CYS A 1 107 ? 10.586 0.438 -39.928 1.00 82.12 107 CYS A C 1
ATOM 835 O O . CYS A 1 107 ? 9.476 0.942 -40.070 1.00 82.12 107 CYS A O 1
ATOM 837 N N . LEU A 1 108 ? 11.578 1.062 -39.282 1.00 81.25 108 LEU A N 1
ATOM 838 C CA . LEU A 1 108 ? 11.438 2.343 -38.577 1.00 81.25 108 LEU A CA 1
ATOM 839 C C . LEU A 1 108 ? 11.522 3.562 -39.506 1.00 81.25 108 LEU A C 1
ATOM 841 O O . LEU A 1 108 ? 10.761 4.510 -39.338 1.00 81.25 108 LEU A O 1
ATOM 845 N N . ASN A 1 109 ? 12.395 3.531 -40.517 1.00 77.56 109 ASN A N 1
ATOM 846 C CA . ASN A 1 109 ? 12.578 4.637 -41.469 1.00 77.56 109 ASN A CA 1
ATOM 847 C C . ASN A 1 109 ? 11.624 4.548 -42.676 1.00 77.56 109 ASN A C 1
ATOM 849 O O . ASN A 1 109 ? 11.719 5.345 -43.609 1.00 77.56 109 ASN A O 1
ATOM 853 N N . GLY A 1 110 ? 10.701 3.580 -42.647 1.00 61.88 110 GLY A N 1
ATOM 854 C CA . GLY A 1 110 ? 9.863 3.195 -43.774 1.00 61.88 110 GLY A CA 1
ATOM 855 C C . GLY A 1 110 ? 10.617 2.282 -44.739 1.00 61.88 110 GLY A C 1
ATOM 856 O O . GLY A 1 110 ? 11.753 2.555 -45.129 1.00 61.88 110 GLY A O 1
ATOM 857 N N . ALA A 1 111 ? 9.978 1.186 -45.150 1.00 55.12 111 ALA A N 1
ATOM 858 C CA . ALA A 1 111 ? 10.565 0.301 -46.143 1.00 55.12 111 ALA A CA 1
ATOM 859 C C . ALA A 1 111 ? 10.840 1.099 -47.434 1.00 55.12 111 ALA A C 1
ATOM 861 O O . ALA A 1 111 ? 9.975 1.868 -47.866 1.00 55.12 111 ALA A O 1
ATOM 862 N N . PRO A 1 112 ? 11.984 0.905 -48.117 1.00 53.84 112 PRO A N 1
ATOM 863 C CA . PRO A 1 112 ? 12.244 1.555 -49.405 1.00 53.84 112 PRO A CA 1
ATOM 864 C C . PRO A 1 112 ? 11.221 1.152 -50.486 1.00 53.84 112 PRO A C 1
ATOM 866 O O . PRO A 1 112 ? 11.095 1.831 -51.505 1.00 53.84 112 PRO A O 1
ATOM 869 N N . THR A 1 113 ? 10.455 0.081 -50.252 1.00 49.31 113 THR A N 1
ATOM 870 C CA . THR A 1 113 ? 9.314 -0.359 -51.070 1.00 49.31 113 THR A CA 1
ATOM 871 C C . THR A 1 113 ? 8.050 0.479 -50.862 1.00 49.31 113 THR A C 1
ATOM 873 O O . THR A 1 113 ? 7.135 0.404 -51.675 1.00 49.31 113 THR A O 1
ATOM 876 N N . VAL A 1 114 ? 8.017 1.335 -49.837 1.00 49.72 114 VAL A N 1
ATOM 877 C CA . VAL A 1 114 ? 7.031 2.407 -49.660 1.00 49.72 114 VAL A CA 1
ATOM 878 C C . VAL A 1 114 ? 7.692 3.753 -49.983 1.00 49.72 114 VAL A C 1
ATOM 880 O O . VAL A 1 114 ? 7.459 4.773 -49.335 1.00 49.72 114 VAL A O 1
ATOM 883 N N . LYS A 1 115 ? 8.469 3.813 -51.076 1.00 45.44 115 LYS A N 1
ATOM 884 C CA . LYS A 1 115 ? 8.377 4.995 -51.940 1.00 45.44 115 LYS A CA 1
ATOM 885 C C . LYS A 1 115 ? 6.925 5.056 -52.380 1.00 45.44 115 LYS A C 1
ATOM 887 O O . LYS A 1 115 ? 6.535 4.388 -53.330 1.00 45.44 115 LYS A O 1
ATOM 892 N N . ARG A 1 116 ? 6.121 5.783 -51.603 1.00 46.50 116 ARG A N 1
ATOM 893 C CA . ARG A 1 116 ? 4.729 6.081 -51.902 1.00 46.50 116 ARG A CA 1
ATOM 894 C C . ARG A 1 116 ? 4.600 6.330 -53.402 1.00 46.50 116 ARG A C 1
ATOM 896 O O . ARG A 1 116 ? 5.099 7.330 -53.915 1.00 46.50 116 ARG A O 1
ATOM 903 N N . THR A 1 117 ? 3.872 5.452 -54.066 1.00 44.16 117 THR A N 1
ATOM 904 C CA . THR A 1 117 ? 3.036 5.766 -55.217 1.00 44.16 117 THR A CA 1
ATOM 905 C C . THR A 1 117 ? 2.017 6.831 -54.790 1.00 44.16 117 THR A C 1
ATOM 907 O O . THR A 1 117 ? 0.817 6.598 -54.751 1.00 44.16 117 THR A O 1
ATOM 910 N N . TRP A 1 118 ? 2.481 8.032 -54.430 1.00 41.22 118 TRP A N 1
ATOM 911 C CA . TRP A 1 118 ? 1.655 9.219 -54.568 1.00 41.22 118 TRP A CA 1
ATOM 912 C C . TRP A 1 118 ? 1.649 9.497 -56.063 1.00 41.22 118 TRP A C 1
ATOM 914 O O . TRP A 1 118 ? 2.506 10.214 -56.576 1.00 41.22 118 TRP A O 1
ATOM 924 N N . TYR A 1 119 ? 0.693 8.911 -56.781 1.00 47.56 119 TYR A N 1
ATOM 925 C CA . TYR A 1 119 ? 0.192 9.597 -57.958 1.00 47.56 119 TYR A CA 1
ATOM 926 C C . TYR A 1 119 ? -0.379 10.909 -57.431 1.00 47.56 119 TYR A C 1
ATOM 928 O O . TYR A 1 119 ? -1.487 10.961 -56.904 1.00 47.56 119 TYR A O 1
ATOM 936 N N . GLN A 1 120 ? 0.439 11.957 -57.471 1.00 46.00 120 GLN A N 1
ATOM 937 C CA . GLN A 1 120 ? -0.029 13.316 -57.329 1.00 46.00 120 GLN A CA 1
ATOM 938 C C . GLN A 1 120 ? -0.981 13.503 -58.508 1.00 46.00 120 GLN A C 1
ATOM 940 O O . GLN A 1 120 ? -0.539 13.657 -59.646 1.00 46.00 120 GLN A O 1
ATOM 945 N N . CYS A 1 121 ? -2.283 13.341 -58.261 1.00 48.94 121 CYS A N 1
ATOM 946 C CA . CYS A 1 121 ? -3.291 13.610 -59.269 1.00 48.94 121 CYS A CA 1
ATOM 947 C C . CYS A 1 121 ? -3.100 15.083 -59.661 1.00 48.94 121 CYS A C 1
ATOM 949 O O . CYS A 1 121 ? -3.400 15.982 -58.883 1.00 48.94 121 CYS A O 1
ATOM 951 N N . GLN A 1 122 ? -2.511 15.326 -60.834 1.00 56.69 122 GLN A N 1
ATOM 952 C CA . GLN A 1 122 ? -2.324 16.668 -61.398 1.00 56.69 122 GLN A CA 1
ATOM 953 C C . GLN A 1 122 ? -3.640 17.253 -61.922 1.00 56.69 122 GLN A C 1
ATOM 955 O O . GLN A 1 122 ? -3.661 18.378 -62.413 1.00 56.69 122 GLN A O 1
ATOM 960 N N . ASN A 1 123 ? -4.739 16.502 -61.817 1.00 49.00 123 ASN A N 1
ATOM 961 C C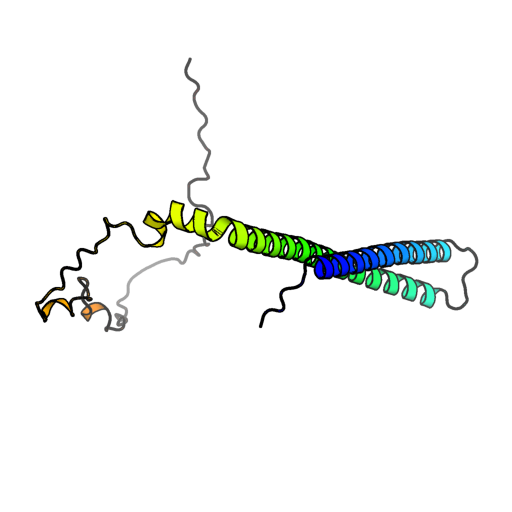A . ASN A 1 123 ? -6.055 16.961 -62.206 1.00 49.00 123 ASN A CA 1
ATOM 962 C C . ASN A 1 123 ? -6.757 17.579 -60.997 1.00 49.00 123 ASN A C 1
ATOM 964 O O . ASN A 1 123 ? -7.014 16.897 -60.002 1.00 49.00 123 ASN A O 1
ATOM 968 N N . LEU A 1 124 ? -7.083 18.869 -61.102 1.00 52.78 124 LEU A N 1
ATOM 969 C CA . LEU A 1 124 ? -7.785 19.640 -60.069 1.00 52.78 124 LEU A CA 1
ATOM 970 C C . LEU A 1 124 ? -9.160 19.054 -59.688 1.00 52.78 124 LEU A C 1
ATOM 972 O O . LEU A 1 124 ? -9.729 19.472 -58.689 1.00 52.78 124 LEU A O 1
ATOM 976 N N . GLU A 1 125 ? -9.684 18.086 -60.443 1.00 52.38 125 GLU A N 1
ATOM 977 C CA . GLU A 1 125 ? -10.945 17.400 -60.134 1.00 52.38 125 GLU A CA 1
ATOM 978 C C . GLU A 1 125 ? -10.810 16.285 -59.080 1.00 52.38 125 GLU A C 1
ATOM 980 O O . GLU A 1 125 ? -11.808 15.841 -58.517 1.00 52.38 125 GLU A O 1
ATOM 985 N N . CYS A 1 126 ? -9.592 15.847 -58.741 1.00 54.75 126 CYS A N 1
ATOM 986 C CA . CYS A 1 126 ? -9.379 14.798 -57.735 1.00 54.75 126 CYS A CA 1
ATOM 987 C C . CYS A 1 126 ? -9.566 15.268 -56.278 1.00 54.75 126 CYS A C 1
ATOM 989 O O . CYS A 1 126 ? -9.506 14.444 -55.365 1.00 54.75 126 CYS A O 1
ATOM 991 N N . SER A 1 127 ? -9.758 16.564 -56.010 1.00 47.88 127 SER A N 1
ATOM 992 C CA . SER A 1 127 ? -9.884 17.080 -54.640 1.00 47.88 127 SER A CA 1
ATOM 993 C C . SER A 1 127 ? -11.311 17.049 -54.077 1.00 47.88 127 SER A C 1
ATOM 995 O O . SER A 1 127 ? -11.491 17.423 -52.918 1.00 47.88 127 SER A O 1
ATOM 997 N N . CYS A 1 128 ? -12.330 16.594 -54.822 1.00 49.81 128 CYS A N 1
ATOM 998 C CA . CYS A 1 128 ? -13.729 16.736 -54.387 1.00 49.81 128 CYS A CA 1
ATOM 999 C C . CYS A 1 128 ? -14.678 15.569 -54.744 1.00 49.81 128 CYS A C 1
ATOM 1001 O O . CYS A 1 128 ? -15.810 15.814 -55.147 1.00 49.81 128 CYS A O 1
ATOM 1003 N N . THR A 1 129 ? -14.303 14.304 -54.510 1.00 47.28 129 THR A N 1
ATOM 1004 C CA . THR A 1 129 ? -15.295 13.206 -54.374 1.00 47.28 129 THR A CA 1
ATOM 1005 C C . THR A 1 129 ? -15.064 12.363 -53.122 1.00 47.28 129 THR A C 1
ATOM 1007 O O . THR A 1 129 ? -15.057 11.135 -53.149 1.00 47.28 129 THR A O 1
ATOM 1010 N N . PHE A 1 130 ? -14.921 13.032 -51.980 1.00 49.16 130 PHE A N 1
ATOM 1011 C CA . PHE A 1 130 ? -15.570 12.529 -50.776 1.00 49.16 130 PHE A CA 1
ATOM 1012 C C . PHE A 1 130 ? -17.023 13.012 -50.827 1.00 49.16 130 PHE A C 1
ATOM 1014 O O . PHE A 1 130 ? -17.302 14.127 -50.401 1.00 49.16 130 PHE A O 1
ATOM 1021 N N . THR A 1 131 ? -17.932 12.227 -51.416 1.00 47.03 131 THR A N 1
ATOM 1022 C CA . THR A 1 131 ? -19.348 12.162 -50.999 1.00 47.03 131 THR A CA 1
ATOM 1023 C C . THR A 1 131 ? -20.117 11.069 -51.746 1.00 47.03 131 THR A C 1
ATOM 1025 O O . THR A 1 131 ? -20.211 11.070 -52.965 1.00 47.03 131 THR A O 1
ATOM 1028 N N . ALA A 1 132 ? -20.704 10.171 -50.953 1.00 47.25 132 ALA A N 1
ATOM 1029 C CA . ALA A 1 132 ? -22.070 9.680 -51.109 1.00 47.25 132 ALA A CA 1
ATOM 1030 C C . ALA A 1 132 ? -22.492 9.093 -52.474 1.00 47.25 132 ALA A C 1
ATOM 1032 O O . ALA A 1 132 ? -23.054 9.782 -53.319 1.00 47.25 132 ALA A O 1
ATOM 1033 N N . LEU A 1 133 ? -22.407 7.763 -52.592 1.00 50.53 133 LEU A N 1
ATOM 1034 C CA . LEU A 1 133 ? -23.365 6.982 -53.390 1.00 50.53 133 LEU A CA 1
ATOM 1035 C C . LEU A 1 133 ? -24.538 6.459 -52.536 1.00 50.53 133 LEU A C 1
ATOM 1037 O O . LEU A 1 133 ? -25.094 5.407 -52.819 1.00 50.53 133 LEU A O 1
ATOM 1041 N N . GLU A 1 134 ? -24.954 7.220 -51.521 1.00 46.56 134 GLU A N 1
ATOM 1042 C CA . GLU A 1 134 ? -26.346 7.225 -51.061 1.00 46.56 134 GLU A CA 1
ATOM 1043 C C . GLU A 1 134 ? -26.788 8.686 -50.901 1.00 46.56 134 GLU A C 1
ATOM 1045 O O . GLU A 1 134 ? -26.196 9.460 -50.154 1.00 46.56 134 GLU A O 1
ATOM 1050 N N . SER A 1 135 ? -27.793 9.063 -51.690 1.00 49.97 135 SER A N 1
ATOM 1051 C CA . SER A 1 135 ? -28.394 10.394 -51.824 1.00 49.97 135 SER A CA 1
ATOM 1052 C C . SER A 1 135 ? -28.486 11.207 -50.516 1.00 49.97 135 SER A C 1
ATOM 1054 O O . SER A 1 135 ? -29.195 10.832 -49.580 1.00 49.97 135 SER A O 1
ATOM 1056 N N . VAL A 1 136 ? -27.856 12.391 -50.490 1.00 50.66 136 VAL A N 1
ATOM 1057 C CA . VAL A 1 136 ? -28.028 13.415 -49.434 1.00 50.66 136 VAL A CA 1
ATOM 1058 C C . VAL A 1 136 ? -29.473 13.947 -49.375 1.00 50.66 136 VAL A C 1
ATOM 1060 O O . VAL A 1 136 ? -29.900 14.482 -48.351 1.00 50.66 136 VAL A O 1
ATOM 1063 N N . GLU A 1 137 ? -30.272 13.732 -50.421 1.00 46.31 137 GLU A N 1
ATOM 1064 C CA . GLU A 1 137 ? -31.665 14.182 -50.501 1.00 46.31 137 GLU A CA 1
ATOM 1065 C C . GLU A 1 137 ? -32.605 13.386 -49.571 1.00 46.31 137 GLU A C 1
ATOM 1067 O O . GLU A 1 137 ? -33.646 13.897 -49.166 1.00 46.31 137 GLU A O 1
ATOM 1072 N N . ASN A 1 138 ? -32.200 12.191 -49.114 1.00 51.38 138 ASN A N 1
ATOM 1073 C CA . ASN A 1 138 ? -32.927 11.430 -48.085 1.00 51.38 138 ASN A CA 1
ATOM 1074 C C . ASN A 1 138 ? -32.548 11.804 -46.639 1.00 51.38 138 ASN A C 1
ATOM 1076 O O . ASN A 1 138 ? -33.248 11.412 -45.706 1.00 51.38 138 ASN A O 1
ATOM 1080 N N . ILE A 1 139 ? -31.451 12.539 -46.421 1.00 54.84 139 ILE A N 1
ATOM 1081 C CA . ILE A 1 139 ? -30.928 12.818 -45.071 1.00 54.84 139 ILE A CA 1
ATOM 1082 C C . ILE A 1 139 ? -31.453 14.159 -44.525 1.00 54.84 139 ILE A C 1
ATOM 1084 O O . ILE A 1 139 ? -31.611 14.311 -43.314 1.00 54.84 139 ILE A O 1
ATOM 1088 N N . ILE A 1 140 ? -31.813 15.116 -45.391 1.00 57.31 140 ILE A N 1
ATOM 1089 C CA . ILE A 1 140 ? -32.339 16.437 -44.985 1.00 57.31 140 ILE A CA 1
ATOM 1090 C C . ILE A 1 140 ? -33.864 16.524 -45.174 1.00 57.31 140 ILE A C 1
ATOM 1092 O O . ILE A 1 140 ? -34.412 17.559 -45.542 1.00 57.31 140 ILE A O 1
ATOM 1096 N N . MET A 1 141 ? -34.596 15.451 -44.879 1.00 44.53 141 MET A N 1
ATOM 1097 C CA . MET A 1 141 ? -36.036 15.555 -44.644 1.00 44.53 141 MET A CA 1
ATOM 1098 C C . MET A 1 141 ? -36.402 14.890 -43.322 1.00 44.53 141 MET A C 1
ATOM 1100 O O . MET A 1 141 ? -36.177 13.703 -43.101 1.00 44.53 141 MET A O 1
ATOM 1104 N N . LYS A 1 142 ? -36.991 15.688 -42.422 1.00 46.62 142 LYS A N 1
ATOM 1105 C CA . LYS A 1 142 ? -37.637 15.197 -41.199 1.00 46.62 142 LYS A CA 1
ATOM 1106 C C . LYS A 1 142 ? -38.614 14.078 -41.582 1.00 46.62 142 LYS A C 1
ATOM 1108 O O . LYS A 1 142 ? -39.384 14.291 -42.521 1.00 46.62 142 LYS A O 1
ATOM 1113 N N . PRO A 1 143 ? -38.683 12.952 -40.850 1.00 41.66 143 PRO A N 1
ATOM 1114 C CA . PRO A 1 143 ? -39.758 11.994 -41.054 1.00 41.66 143 PRO A CA 1
ATOM 1115 C C . PRO A 1 143 ? -41.091 12.704 -40.789 1.00 41.66 143 PRO A C 1
ATOM 1117 O O . PRO A 1 143 ? -41.439 13.019 -39.649 1.00 41.66 143 PRO A O 1
ATOM 1120 N N . GLN A 1 144 ? -41.827 13.014 -41.855 1.00 41.44 144 GLN A N 1
ATOM 1121 C CA . GLN A 1 144 ? -43.198 13.480 -41.738 1.00 41.44 144 GLN A CA 1
ATOM 1122 C C . GLN A 1 144 ? -44.041 12.313 -41.225 1.00 41.44 144 GLN A C 1
ATOM 1124 O O . GLN A 1 144 ? -44.130 11.259 -41.856 1.00 41.44 144 GLN A O 1
ATOM 1129 N N . LYS A 1 145 ? -44.671 12.518 -40.063 1.00 42.12 145 LYS A N 1
ATOM 1130 C CA . LYS A 1 145 ? -45.814 11.724 -39.607 1.00 42.12 145 LYS A CA 1
ATOM 1131 C C . LYS A 1 145 ? -46.829 11.678 -40.750 1.00 42.12 145 LYS A C 1
ATOM 1133 O O . LYS A 1 145 ? -47.472 12.688 -41.026 1.00 42.12 145 LYS A O 1
ATOM 1138 N N . LYS A 1 146 ? -47.018 10.516 -41.378 1.00 40.09 146 LYS A N 1
ATOM 1139 C CA . LYS A 1 146 ? -48.275 10.270 -42.088 1.00 40.09 146 LYS A CA 1
ATOM 1140 C C . LYS A 1 146 ? -49.388 10.246 -41.032 1.00 40.09 146 LYS A C 1
ATOM 1142 O O . LYS A 1 146 ? -49.248 9.513 -40.048 1.00 40.09 146 LYS A O 1
ATOM 1147 N N . PRO A 1 147 ? -50.444 11.066 -41.168 1.00 38.25 147 PRO A N 1
ATOM 1148 C CA . PRO A 1 147 ? -51.599 10.957 -40.297 1.00 38.25 147 PRO A CA 1
ATOM 1149 C C . PRO A 1 147 ? -52.250 9.590 -40.498 1.00 38.25 147 PRO A C 1
ATOM 1151 O O . PRO A 1 147 ? -52.228 9.020 -41.589 1.00 38.25 147 PRO A O 1
ATOM 1154 N N . ALA A 1 148 ? -52.795 9.068 -39.405 1.00 37.47 148 ALA A N 1
ATOM 1155 C CA . ALA A 1 148 ? -53.547 7.833 -39.390 1.00 37.47 148 ALA A CA 1
ATOM 1156 C C . ALA A 1 148 ? -54.680 7.864 -40.428 1.00 37.47 148 ALA A C 1
ATOM 1158 O O . ALA A 1 148 ? -55.485 8.794 -40.446 1.00 37.47 148 ALA A O 1
ATOM 1159 N N . GLN A 1 149 ? -54.788 6.790 -41.205 1.00 35.38 149 GLN A N 1
ATOM 1160 C CA . GLN A 1 149 ? -56.088 6.203 -41.493 1.00 35.38 149 GLN A CA 1
ATOM 1161 C C . GLN A 1 149 ? -56.135 4.834 -40.811 1.00 35.38 149 GLN A C 1
ATOM 1163 O O . GLN A 1 149 ? -55.186 4.054 -40.853 1.00 35.38 149 GLN A O 1
ATOM 1168 N N . VAL A 1 150 ? -57.223 4.667 -40.069 1.00 46.50 150 VAL A N 1
ATOM 1169 C CA . VAL A 1 150 ? -57.648 3.548 -39.221 1.00 46.50 150 VAL A CA 1
ATOM 1170 C C . VAL A 1 150 ? -57.764 2.296 -40.118 1.00 46.50 150 VAL A C 1
ATOM 1172 O O . VAL A 1 150 ? -58.127 2.434 -41.277 1.00 46.50 150 VAL A O 1
ATOM 1175 N N . GLU A 1 151 ? -57.343 1.094 -39.708 1.00 32.78 151 GLU A N 1
ATOM 1176 C CA . GLU A 1 151 ? -58.250 0.125 -39.076 1.00 32.78 151 GLU A CA 1
ATOM 1177 C C . GLU A 1 151 ? -57.531 -1.106 -38.473 1.00 32.78 151 GLU A C 1
ATOM 1179 O O . GLU A 1 151 ? -56.628 -1.689 -39.065 1.00 32.78 151 GLU A O 1
ATOM 1184 N N . ALA A 1 152 ? -58.033 -1.479 -37.285 1.00 31.06 152 ALA A N 1
ATOM 1185 C CA . ALA A 1 152 ? -58.082 -2.798 -36.639 1.00 31.06 152 ALA A CA 1
ATOM 1186 C C . ALA A 1 152 ? -56.765 -3.530 -36.281 1.00 31.06 152 ALA A C 1
ATOM 1188 O O . ALA A 1 152 ? -56.202 -4.277 -37.068 1.00 31.06 152 ALA A O 1
ATOM 1189 N N . SER A 1 153 ? -56.358 -3.475 -35.000 1.00 34.22 153 SER A N 1
ATOM 1190 C CA . SER A 1 153 ? -56.556 -4.587 -34.022 1.00 34.22 153 SER A CA 1
ATOM 1191 C C . SER A 1 153 ? -55.297 -5.476 -33.918 1.00 34.22 153 SER A C 1
ATOM 1193 O O . SER A 1 153 ? -54.668 -5.744 -34.925 1.00 34.22 153 SER A O 1
ATOM 1195 N N . THR A 1 154 ? -54.749 -5.951 -32.798 1.00 34.16 154 THR A N 1
ATOM 1196 C CA . THR A 1 154 ? -55.034 -5.972 -31.356 1.00 34.16 154 THR A CA 1
ATOM 1197 C C . THR A 1 154 ? -53.703 -6.318 -30.660 1.00 34.16 154 THR A C 1
ATOM 1199 O O . THR A 1 154 ? -52.981 -7.185 -31.141 1.00 34.16 154 THR A O 1
ATOM 1202 N N . GLY A 1 155 ? -53.427 -5.733 -29.488 1.00 35.56 155 GLY A N 1
ATOM 1203 C CA . GLY A 1 155 ? -52.599 -6.367 -28.444 1.00 35.56 155 GLY A CA 1
ATOM 1204 C C . GLY A 1 155 ? -51.103 -6.019 -28.389 1.00 35.56 155 GLY A C 1
ATOM 1205 O O . GLY A 1 155 ? -50.279 -6.597 -29.089 1.00 35.56 155 GLY A O 1
ATOM 1206 N N . ARG A 1 156 ? -50.736 -5.142 -27.442 1.00 37.53 156 ARG A N 1
ATOM 1207 C CA . ARG A 1 156 ? -49.366 -4.991 -26.913 1.00 37.53 156 ARG A CA 1
ATOM 1208 C C . ARG A 1 156 ? -48.866 -6.322 -26.335 1.00 37.53 156 ARG A C 1
ATOM 1210 O O . ARG A 1 156 ? -49.531 -6.890 -25.475 1.00 37.53 156 ARG A O 1
ATOM 1217 N N . GLN A 1 157 ? -47.649 -6.723 -26.694 1.00 46.12 157 GLN A N 1
ATOM 1218 C CA . GLN A 1 157 ? -46.836 -7.663 -25.915 1.00 46.12 157 GLN A CA 1
ATOM 1219 C C . GLN A 1 157 ? -45.513 -6.968 -25.548 1.00 46.12 157 GLN A C 1
ATOM 1221 O O . GLN A 1 157 ? -44.850 -6.432 -26.440 1.00 46.12 157 GLN A O 1
ATOM 1226 N N . PRO A 1 158 ? -45.132 -6.904 -24.260 1.00 48.16 158 PRO A N 1
ATOM 1227 C CA . PRO A 1 158 ? -43.860 -6.322 -23.851 1.00 48.16 158 PRO A CA 1
ATOM 1228 C C . PRO A 1 158 ? -42.705 -7.222 -24.313 1.00 48.16 158 PRO A C 1
ATOM 1230 O O . PRO A 1 158 ? -42.534 -8.334 -23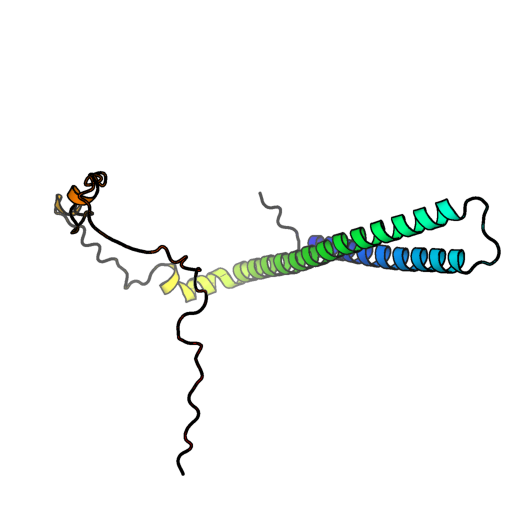.822 1.00 48.16 158 PRO A O 1
ATOM 1233 N N . GLN A 1 159 ? -41.896 -6.742 -25.258 1.00 52.50 159 GLN A N 1
ATOM 1234 C CA . GLN A 1 159 ? -40.647 -7.402 -25.637 1.00 52.50 159 GLN A CA 1
ATOM 1235 C C . GLN A 1 159 ? -39.609 -7.177 -24.532 1.00 52.50 159 GLN A C 1
ATOM 1237 O O . GLN A 1 159 ? -38.990 -6.120 -24.433 1.00 52.50 159 GLN A O 1
ATOM 1242 N N . THR A 1 160 ? -39.423 -8.178 -23.674 1.00 53.38 160 THR A N 1
ATOM 1243 C CA . THR A 1 160 ? -38.272 -8.252 -22.770 1.00 53.38 160 THR A CA 1
ATOM 1244 C C . THR A 1 160 ? -36.994 -8.367 -23.598 1.00 53.38 160 THR A C 1
ATOM 1246 O O . THR A 1 160 ? -36.913 -9.237 -24.465 1.00 53.38 160 THR A O 1
ATOM 1249 N N . LEU A 1 161 ? -36.004 -7.509 -23.323 1.00 50.62 161 LEU A N 1
ATOM 1250 C CA . LEU A 1 161 ? -34.650 -7.545 -23.893 1.00 50.62 161 LEU A CA 1
ATOM 1251 C C . LEU A 1 161 ? -34.014 -8.928 -23.652 1.00 50.62 161 LEU A C 1
ATOM 1253 O O . LEU A 1 161 ? -33.423 -9.194 -22.605 1.00 50.62 161 LEU A O 1
ATOM 1257 N N . GLY A 1 162 ? -34.203 -9.834 -24.613 1.00 49.97 162 GLY A N 1
ATOM 1258 C CA . GLY A 1 162 ? -33.759 -11.222 -24.567 1.00 49.97 162 GLY A CA 1
ATOM 1259 C C . GLY A 1 162 ? -32.240 -11.311 -24.620 1.00 49.97 162 GLY A C 1
ATOM 1260 O O . GLY A 1 162 ? -31.639 -11.177 -25.681 1.00 49.97 162 GLY A O 1
ATOM 1261 N N . ARG A 1 163 ? -31.624 -11.548 -23.459 1.00 55.25 163 ARG A N 1
ATOM 1262 C CA . ARG A 1 163 ? -30.168 -11.621 -23.278 1.00 55.25 163 ARG A CA 1
ATOM 1263 C C . ARG A 1 163 ? -29.532 -12.931 -23.757 1.00 55.25 163 ARG A C 1
ATOM 1265 O O . ARG A 1 163 ? -28.317 -13.015 -23.728 1.00 55.25 163 ARG A O 1
ATOM 1272 N N . TYR A 1 164 ? -30.295 -13.915 -24.233 1.00 49.31 164 TYR A N 1
ATOM 1273 C CA . TYR A 1 164 ? -29.773 -15.082 -24.954 1.00 49.31 164 TYR A CA 1
ATOM 1274 C C . TYR A 1 164 ? -30.835 -15.578 -25.945 1.00 49.31 164 TYR A C 1
ATOM 1276 O O . TYR A 1 164 ? -31.916 -16.009 -25.547 1.00 49.31 164 TYR A O 1
ATOM 1284 N N . GLY A 1 165 ? -30.540 -15.457 -27.243 1.00 51.62 165 GLY A N 1
ATOM 1285 C CA . GLY A 1 165 ? -31.335 -16.032 -28.329 1.00 51.62 165 GLY A CA 1
ATOM 1286 C C . GLY A 1 165 ? -31.265 -17.562 -28.346 1.00 51.62 165 GLY A C 1
ATOM 1287 O O . GLY A 1 165 ? -30.580 -18.177 -27.534 1.00 51.62 165 GLY A O 1
ATOM 1288 N N . SER A 1 166 ? -31.971 -18.169 -29.298 1.00 56.72 166 SER A N 1
ATOM 1289 C CA . SER A 1 166 ? -32.321 -19.592 -29.492 1.00 56.72 166 SER A CA 1
ATOM 1290 C C . SER A 1 166 ? -31.188 -20.642 -29.454 1.00 56.72 166 SER A C 1
ATOM 1292 O O . SER A 1 166 ? -31.440 -21.812 -29.726 1.00 56.72 166 SER A O 1
ATOM 1294 N N . ALA A 1 167 ? -29.963 -20.262 -29.098 1.00 49.97 167 ALA A N 1
ATOM 1295 C CA . ALA A 1 167 ? -28.777 -21.107 -29.006 1.00 49.97 167 ALA A CA 1
ATOM 1296 C C . ALA A 1 167 ? -28.664 -21.923 -27.698 1.00 49.97 167 ALA A C 1
ATOM 1298 O O . ALA A 1 167 ? -27.752 -22.732 -27.571 1.00 49.97 167 ALA A O 1
ATOM 1299 N N . SER A 1 168 ? -29.572 -21.759 -26.727 1.00 52.03 168 SER A N 1
ATOM 1300 C CA . SER A 1 168 ? -29.513 -22.486 -25.439 1.00 52.03 168 SER A CA 1
ATOM 1301 C C . SER A 1 168 ? -30.444 -23.700 -25.336 1.00 52.03 168 SER A C 1
ATOM 1303 O O . SER A 1 168 ? -30.584 -24.277 -24.259 1.00 52.03 168 SER A O 1
ATOM 1305 N N . ARG A 1 169 ? -31.077 -24.139 -26.431 1.00 51.38 169 ARG A N 1
ATOM 1306 C CA . ARG A 1 169 ? -31.844 -25.395 -26.441 1.00 51.38 169 ARG A CA 1
ATOM 1307 C C . ARG A 1 169 ? -30.933 -26.570 -26.792 1.00 51.38 169 ARG A C 1
ATOM 1309 O O . ARG A 1 169 ? -30.937 -27.057 -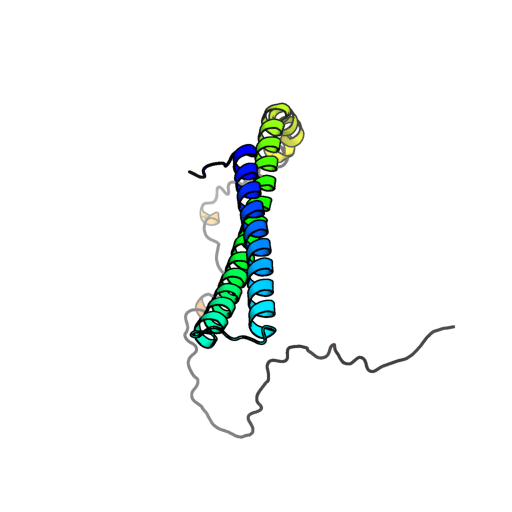27.917 1.00 51.38 169 ARG A O 1
ATOM 1316 N N . LEU A 1 170 ? -30.168 -27.053 -25.813 1.00 53.25 170 LEU A N 1
ATOM 1317 C CA . LEU A 1 170 ? -29.554 -28.383 -25.877 1.00 53.25 170 LEU A CA 1
ATOM 1318 C C . LEU A 1 170 ? -30.635 -29.443 -25.637 1.00 53.25 170 LEU A C 1
ATOM 1320 O O . LEU A 1 170 ? -30.752 -30.018 -24.560 1.00 53.25 170 LEU A O 1
ATOM 1324 N N . SER A 1 171 ? -31.458 -29.677 -26.654 1.00 52.88 171 SER A N 1
ATOM 1325 C CA . SER A 1 171 ? -32.438 -30.759 -26.680 1.00 52.88 171 SER A CA 1
ATOM 1326 C C . SER A 1 171 ? -32.291 -31.555 -27.970 1.00 52.88 171 SER A C 1
ATOM 1328 O O . SER A 1 171 ? -33.170 -31.520 -28.824 1.00 52.88 171 SER A O 1
ATOM 1330 N N . ASN A 1 172 ? -31.163 -32.251 -28.126 1.00 44.78 172 ASN A N 1
ATOM 1331 C CA . ASN A 1 172 ? -31.164 -33.562 -28.771 1.00 44.78 172 ASN A CA 1
ATOM 1332 C C . ASN A 1 172 ? -29.855 -34.312 -28.483 1.00 44.78 172 ASN A C 1
ATOM 1334 O O . ASN A 1 172 ? -28.814 -34.050 -29.077 1.00 44.78 172 ASN A O 1
ATOM 1338 N N . ARG A 1 173 ? -29.924 -35.249 -27.533 1.00 51.00 173 ARG A N 1
ATOM 1339 C CA . ARG A 1 173 ? -29.043 -36.422 -27.486 1.00 51.00 173 ARG A CA 1
ATOM 1340 C C . ARG A 1 173 ? -29.304 -37.257 -28.740 1.00 51.00 173 ARG A C 1
ATOM 1342 O O . ARG A 1 173 ? -30.479 -37.461 -29.023 1.00 51.00 173 ARG A O 1
ATOM 1349 N N . GLN A 1 174 ? -28.234 -37.797 -29.341 1.00 49.34 174 GLN A N 1
ATOM 1350 C CA . GLN A 1 174 ? -28.103 -38.990 -30.220 1.00 49.34 174 GLN A CA 1
ATOM 1351 C C . GLN A 1 174 ? -27.109 -38.663 -31.360 1.00 49.34 174 GLN A C 1
ATOM 1353 O O . GLN A 1 174 ? -27.218 -37.593 -31.939 1.00 49.34 174 GLN A O 1
ATOM 1358 N N . GLN A 1 175 ? -26.096 -39.455 -31.730 1.00 47.69 175 GLN A N 1
ATOM 1359 C CA . GLN A 1 175 ? -25.747 -40.867 -31.505 1.00 47.69 175 GLN A CA 1
ATOM 1360 C C . GLN A 1 175 ? -24.220 -41.059 -31.690 1.00 47.69 175 GLN A C 1
ATOM 1362 O O . GLN A 1 175 ? -23.579 -40.300 -32.413 1.00 47.69 175 GLN A O 1
ATOM 1367 N N . ILE A 1 176 ? -23.661 -42.086 -31.046 1.00 41.00 176 ILE A N 1
ATOM 1368 C CA . ILE A 1 176 ? -22.281 -42.578 -31.222 1.00 41.00 176 ILE A CA 1
ATOM 1369 C C . ILE A 1 176 ? -22.283 -43.561 -32.410 1.00 41.00 176 ILE A C 1
ATOM 1371 O O . ILE A 1 176 ? -23.129 -44.459 -32.388 1.00 41.00 176 ILE A O 1
ATOM 1375 N N . PRO A 1 177 ? -21.393 -43.455 -33.415 1.00 53.31 177 PRO A N 1
ATOM 1376 C CA . PRO A 1 177 ? -21.214 -44.512 -34.405 1.00 53.31 177 PRO A CA 1
ATOM 1377 C C . PRO A 1 177 ? -20.182 -45.552 -33.936 1.00 53.31 177 PRO A C 1
ATOM 1379 O O . PRO A 1 177 ? -19.238 -45.211 -33.221 1.00 53.31 177 PRO A O 1
ATOM 1382 N N . ALA A 1 178 ? -20.420 -46.808 -34.327 1.00 44.12 178 ALA A N 1
ATOM 1383 C CA . ALA A 1 178 ? -19.573 -47.978 -34.077 1.00 44.12 178 ALA A CA 1
ATOM 1384 C C . ALA A 1 178 ? -18.249 -47.942 -34.855 1.00 44.12 178 ALA A C 1
ATOM 1386 O O . ALA A 1 178 ? -18.233 -47.344 -35.956 1.00 44.12 178 ALA A O 1
#

Nearest PDB structures (foldseek):
  2f1m-assembly2_C  TM=8.781E-01  e=9.967E-01  Escherichia coli
  2f1m-assembly1_A  TM=8.623E-01  e=9.967E-01  Escherichia coli
  2f1m-assembly2_D  TM=7.964E-01  e=8.425E-01  Escherichia coli
  6ixg-assembly2_B  TM=6.696E-01  e=4.522E+00  Homo sapiens
  7nna-assembly1_A  TM=3.799E-01  e=1.650E+00  Klebsiella pneumoniae

Solvent-accessible surface area (backbone atoms only — not comparable to full-atom values): 11166 Å² total; per-residue (Å²): 133,84,79,80,59,50,41,69,57,28,45,51,51,23,50,53,32,46,48,53,30,53,50,40,50,53,49,4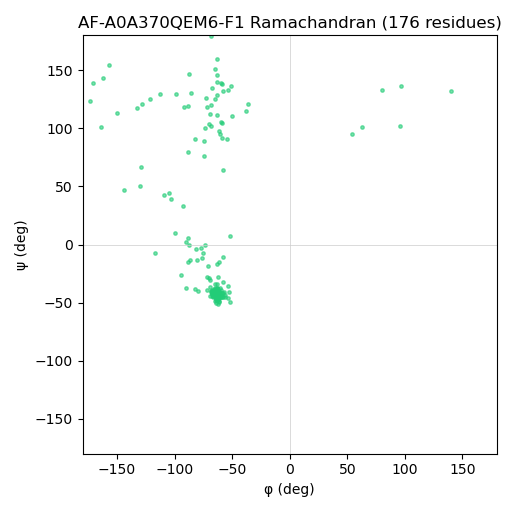2,53,51,49,50,48,52,50,52,52,63,72,67,43,88,78,71,60,97,60,43,68,60,53,54,51,51,47,52,52,49,45,54,52,37,54,50,50,34,54,52,28,51,53,47,26,55,51,28,48,49,46,25,53,52,26,46,50,50,54,50,49,52,54,46,44,71,75,42,35,69,61,52,49,60,76,43,31,57,71,74,75,48,42,83,87,64,64,70,86,69,76,73,70,86,51,86,74,74,81,72,75,92,71,70,99,61,69,70,78,71,71,81,54,80,85,74,79,75,77,86,77,89,82,83,89,83,83,91,73,89,81,71,87,71,89,71,67,91,85,76,74,90,77,75,91,84,84,86,83,133

Foldseek 3Di:
DPPLQALVNLVVQLVVLVVQLVVLVVVLVVLVVVLVCQVVDPDHDPPNVVSNVVSVVSNVVSVVSNVVSVVSNVVSVVSSVVNVVVVVVVVCCVVCVV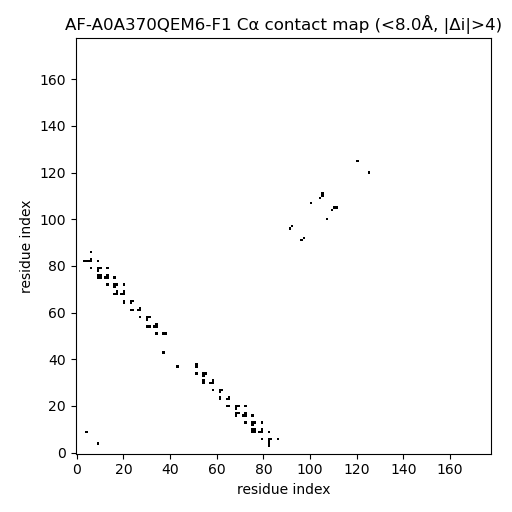VVCVVCVCVVVDHPVPPPPPPVVPDPVVPDPPDDPPDPVVVPDDPDPDDDDDDDDDDDDDDDPDPDPPPPPPPDDDDDDD

InterPro domains:
  IPR007684 Zinc finger, Ogr/Delta-type [PF04606] (113-140)
  IPR010006 Bacteriophage P4, Psu, polarity suppression protein [PF07455] (8-111)

Organism: NCBI:txid1487935

Mean predicted aligned error: 18.52 Å

Radius of gyration: 36.35 Å; Cα contacts (8 Å, |Δi|>4): 62; chains: 1; bounding box: 82×68×100 Å

pLDDT: mean 75.65, std 23.94, range [31.06, 98.5]

Secondary structure (DSSP, 8-state):
------HHHHHHHHHHHHHHHHHHHHHHHHHHHHHHHHHH-SSPPTTHHHHHHHHHHHHHHHHHHHHHHHHHHHHHHHHHHHHHHHHHHHHHHHHHHHHHHHHTHHHHS--GGG--------SGGGG-----SS-GGGTSS----PPP--------------SS-GGG----------

Sequence (178 aa):
MSVMTSPAEALEQYRSASQNWQDFRKERESTRAQLRDLLASADKPKDYPGQVDMLRERLAVLEWQINCTARDSLYTQRLVLDACVEDALEAFMTANGPALAGALAPCLNGAPTVKRTWYQCQNLECSCTFTALESVENIIMKPQKKPAQVEASTGRQPQTLGRYGSASRLSNRQQIPA